Protein AF-A0A4Q2USB3-F1 (afdb_monomer)

Radius of gyration: 21.43 Å; Cα contacts (8 Å, |Δi|>4): 202; chains: 1; bounding box: 45×46×59 Å

Solvent-accessible surface area (backbone atoms only — not comparable to full-atom values): 12288 Å² total; per-residue (Å²): 112,73,67,61,53,50,48,52,38,46,76,72,28,57,73,55,88,46,64,49,63,37,27,33,39,40,32,26,42,85,88,68,50,69,62,34,45,34,44,18,79,41,68,66,59,41,50,54,49,48,56,55,47,52,68,75,40,75,82,41,54,74,47,74,52,71,59,74,90,58,62,23,62,79,40,63,86,69,49,73,66,60,54,51,53,56,42,43,75,74,68,46,89,77,48,71,71,57,54,50,51,52,51,37,49,48,38,62,50,47,39,55,92,72,38,56,67,55,34,76,38,87,75,88,77,57,42,46,45,61,84,54,60,68,58,48,49,48,54,48,53,51,25,45,53,49,51,50,52,49,65,76,40,45,68,58,53,53,47,58,51,64,69,47,58,84,91,42,54,70,61,37,52,50,48,52,51,50,52,48,38,74,73,58,73,60,84,88,45,54,69,58,51,50,49,51,41,42,58,62,52,62,61,29,73,68,38,51,51,50,65,73,68,54,133

InterPro domains:
  IPR061183 PLxRFG domain [NF032893] (12-215)

Nearest PDB structures (foldseek):
  8ub3-assembly1_A  TM=2.745E-01  e=9.875E+00  synthetic construct
  5l75-assembly1_G  TM=1.942E-01  e=6.623E+00  Klebsiella pneumoniae IS22

Sequence (215 aa):
DRAATAKDLQDGGYAPLSRFGRYTLDVVDQEGNRQYFGMYETMKDANLAKIQMSQAFPGAVITQGTMSQQSFKLFAGITPETLEIFKDMVVGKEADAATRKVFDEYLKLTKNNHSALKRLIQRKGIEGYSQDVGRVVANFIYSNARQGAAGLNAGTMDRAINDIPKEQGELKDLAMGLRSYIRDPQEEGQAVRGMLFAQYLGGSLASAAVNMTQP

Organism: NCBI:txid451672

Foldseek 3Di:
DVVVVVVVCLLVLPQPLAADAFKWKWWAAPVRDTQAIAHDNDPVVVVVVQVVVCVVHPRIDIDIDTHDQCQLVVCPPPDLVNQVVVCCVPPNDDDPVSSLVSLLVNCVNNDGSLAPSNSNRDDPPRDHGDPPPVVSVVSVVVNVCLVVVCVVCVVVLVVVLVPPDPVPVVVSVVSVVLNVCSVRPDPVVVVSVVVVCCVPQVPDPVNVVVVVPDD

pLDDT: mean 79.06, std 12.72, range [41.56, 95.56]

Secondary structure (DSSP, 8-state):
-HHHHHHHHHHTTSS-----SSEEEEEE-TTS-EEEEEEESSHHHHHHHHHHHHHHSTT-EEEEEE--SSGGGGGTT--HHHHHHHHHHHH-S--HHHHHHHHHHHHHHHS-TT-GGGGGS-----B-----HHHHHHHHHHHHHHHHHHHHHHHHHHHHHHTS-TT-HHHHHHHHHHHHHHHS--TT-HHHHHHHHIIIIIS-HHHHHHHHH--

Structure (mmCIF, N/CA/C/O backbone):
data_AF-A0A4Q2USB3-F1
#
_entry.id   AF-A0A4Q2USB3-F1
#
loop_
_atom_site.group_PDB
_atom_site.id
_atom_site.type_symbol
_atom_site.label_atom_id
_atom_site.label_alt_id
_atom_site.label_comp_id
_atom_site.label_asym_id
_atom_site.label_entity_id
_atom_site.label_seq_id
_atom_site.pdbx_PDB_ins_code
_atom_site.Cartn_x
_atom_site.Cartn_y
_atom_site.Cartn_z
_atom_site.occupancy
_atom_site.B_iso_or_equiv
_atom_site.auth_seq_id
_atom_site.auth_comp_id
_atom_site.auth_asym_id
_atom_site.auth_atom_id
_atom_site.pdbx_PDB_model_num
ATOM 1 N N . ASP A 1 1 ? 10.948 -25.547 17.023 1.00 80.12 1 ASP A N 1
ATOM 2 C CA . ASP A 1 1 ? 9.658 -25.285 17.685 1.00 80.12 1 ASP A CA 1
ATOM 3 C C . ASP A 1 1 ? 8.769 -24.515 16.712 1.00 80.12 1 ASP A C 1
ATOM 5 O O . ASP A 1 1 ? 9.237 -23.544 16.131 1.00 80.12 1 ASP A O 1
ATOM 9 N N . ARG A 1 2 ? 7.535 -24.973 16.474 1.00 78.62 2 ARG A N 1
ATOM 10 C CA . ARG A 1 2 ? 6.624 -24.354 15.493 1.00 78.62 2 ARG A CA 1
ATOM 11 C C . ARG A 1 2 ? 6.127 -22.979 15.949 1.00 78.62 2 ARG A C 1
ATOM 13 O O . ARG A 1 2 ? 5.846 -22.146 15.094 1.00 78.62 2 ARG A O 1
ATOM 20 N N . ALA A 1 3 ? 6.043 -22.736 17.259 1.00 79.56 3 ALA A N 1
ATOM 21 C CA . ALA A 1 3 ? 5.612 -21.449 17.800 1.00 79.56 3 ALA A CA 1
ATOM 22 C C . ALA A 1 3 ? 6.659 -20.353 17.546 1.00 79.56 3 ALA A C 1
ATOM 24 O O . ALA A 1 3 ? 6.310 -19.276 17.067 1.00 79.56 3 ALA A O 1
ATOM 25 N N . ALA A 1 4 ? 7.941 -20.660 17.769 1.00 81.75 4 ALA A N 1
ATOM 26 C CA . ALA A 1 4 ? 9.047 -19.772 17.412 1.00 81.75 4 ALA A CA 1
ATOM 27 C C . ALA A 1 4 ? 9.063 -19.448 15.907 1.00 81.75 4 ALA A C 1
ATOM 29 O O . ALA A 1 4 ? 9.074 -18.283 15.532 1.00 81.75 4 ALA A O 1
ATOM 30 N N . THR A 1 5 ? 8.938 -20.458 15.037 1.00 79.94 5 THR A N 1
ATOM 31 C CA . THR A 1 5 ? 8.883 -20.236 13.581 1.00 79.94 5 THR A CA 1
ATOM 32 C C . THR A 1 5 ? 7.676 -19.394 13.160 1.00 79.94 5 THR A C 1
ATOM 34 O O . THR A 1 5 ? 7.799 -18.545 12.285 1.00 79.94 5 THR A O 1
ATOM 37 N N . ALA A 1 6 ? 6.505 -19.595 13.772 1.00 74.44 6 ALA A N 1
ATOM 38 C CA . ALA A 1 6 ? 5.331 -18.773 13.489 1.00 74.44 6 ALA A CA 1
ATOM 39 C C . ALA A 1 6 ? 5.552 -17.308 13.892 1.00 74.44 6 ALA A C 1
ATOM 41 O O . ALA A 1 6 ? 5.166 -16.411 13.146 1.00 74.44 6 ALA A O 1
ATOM 42 N N . LYS A 1 7 ? 6.205 -17.072 15.035 1.00 76.12 7 LYS A N 1
ATOM 43 C CA . LYS A 1 7 ? 6.564 -15.731 15.493 1.00 76.12 7 LYS A CA 1
ATOM 44 C C . LYS A 1 7 ? 7.583 -15.066 14.568 1.00 76.12 7 LYS A C 1
ATOM 46 O O . LYS A 1 7 ? 7.333 -13.953 14.127 1.00 76.12 7 LYS A O 1
ATOM 51 N N . ASP A 1 8 ? 8.639 -15.773 14.178 1.00 78.44 8 ASP A N 1
ATOM 52 C CA . ASP A 1 8 ? 9.638 -15.256 13.234 1.00 78.44 8 ASP A CA 1
ATOM 53 C C . ASP A 1 8 ? 9.010 -14.904 11.878 1.00 78.44 8 ASP A C 1
ATOM 55 O O . ASP A 1 8 ? 9.339 -13.888 11.268 1.00 78.44 8 ASP A O 1
ATOM 59 N N . LEU A 1 9 ? 8.058 -15.717 11.405 1.00 72.69 9 LEU A N 1
ATOM 60 C CA . LEU A 1 9 ? 7.300 -15.421 10.190 1.00 72.69 9 LEU A CA 1
ATOM 61 C C . LEU A 1 9 ? 6.423 -14.173 10.366 1.00 72.69 9 LEU A C 1
ATOM 63 O O . LEU A 1 9 ? 6.396 -13.324 9.474 1.00 72.69 9 LEU A O 1
ATOM 67 N N . GLN A 1 10 ? 5.725 -14.032 11.495 1.00 68.75 10 GLN A N 1
ATOM 68 C CA . GLN A 1 10 ? 4.919 -12.843 11.798 1.00 68.75 10 GLN A CA 1
ATOM 69 C C . GLN A 1 10 ? 5.780 -11.577 11.887 1.00 68.75 10 GLN A C 1
ATOM 71 O O . GLN A 1 10 ? 5.434 -10.567 11.270 1.00 68.75 10 GLN A O 1
ATOM 76 N N . ASP A 1 11 ? 6.922 -11.651 12.571 1.00 68.56 11 ASP A N 1
ATOM 77 C CA . ASP A 1 11 ? 7.896 -10.562 12.693 1.00 68.56 11 ASP A CA 1
ATOM 78 C C . ASP A 1 11 ? 8.526 -10.222 11.328 1.00 68.56 11 ASP A C 1
ATOM 80 O O . ASP A 1 11 ? 8.750 -9.053 11.007 1.00 68.56 11 ASP A O 1
ATOM 84 N N . GLY A 1 12 ? 8.702 -11.227 10.463 1.00 68.88 12 GLY A N 1
ATOM 85 C CA . GLY A 1 12 ? 9.083 -11.077 9.056 1.00 68.88 12 GLY A CA 1
ATOM 86 C C . GLY A 1 12 ? 7.975 -10.535 8.137 1.00 68.88 12 GLY A C 1
ATOM 87 O O . GLY A 1 12 ? 8.202 -10.356 6.938 1.00 68.88 12 GLY A O 1
ATOM 88 N N . GLY A 1 13 ? 6.775 -10.260 8.660 1.00 65.12 13 GLY A N 1
ATOM 89 C CA . GLY A 1 13 ? 5.660 -9.686 7.904 1.00 65.12 13 GLY A CA 1
ATOM 90 C C . GLY A 1 13 ? 4.827 -10.705 7.117 1.00 65.12 13 GLY A C 1
ATOM 91 O O . GLY A 1 13 ? 4.220 -10.353 6.098 1.00 65.12 13 GLY A O 1
ATOM 92 N N . TYR A 1 14 ? 4.784 -11.966 7.552 1.00 60.72 14 TYR A N 1
ATOM 93 C CA . TYR A 1 14 ? 3.914 -13.003 6.995 1.00 60.72 14 TYR A CA 1
ATOM 94 C C . TYR A 1 14 ? 2.449 -12.710 7.368 1.00 60.72 14 TYR A C 1
ATOM 96 O O . TYR A 1 14 ? 2.054 -12.816 8.523 1.00 60.72 14 TYR A O 1
ATOM 104 N N . ALA A 1 15 ? 1.650 -12.302 6.374 1.00 64.56 15 ALA A N 1
ATOM 105 C CA . ALA A 1 15 ? 0.219 -11.977 6.484 1.00 64.56 15 ALA A CA 1
ATOM 106 C C . ALA A 1 15 ? -0.140 -10.832 7.468 1.00 64.56 15 ALA A C 1
ATOM 108 O O . ALA A 1 15 ? -0.820 -11.044 8.470 1.00 64.56 15 ALA A O 1
ATOM 109 N N . PRO A 1 16 ? 0.252 -9.579 7.176 1.00 67.19 16 PRO A N 1
ATOM 110 C CA . PRO A 1 16 ? -0.094 -8.450 8.032 1.00 67.19 16 PRO A CA 1
ATOM 111 C C . PRO A 1 16 ? -1.595 -8.160 7.993 1.00 67.19 16 PRO A C 1
ATOM 113 O O . PRO A 1 16 ? -2.255 -8.446 6.990 1.00 67.19 16 PRO A O 1
ATOM 116 N N . LEU A 1 17 ? -2.076 -7.485 9.047 1.00 80.38 17 LEU A N 1
ATOM 117 C CA . LEU A 1 17 ? -3.433 -6.944 9.232 1.00 80.38 17 LEU A CA 1
ATOM 118 C C . LEU A 1 17 ? -3.809 -5.953 8.115 1.00 80.38 17 LEU A C 1
ATOM 120 O O . LEU A 1 17 ? -3.806 -4.724 8.278 1.00 80.38 17 LEU A O 1
ATOM 124 N N . SER A 1 18 ? -4.059 -6.522 6.941 1.00 84.62 18 SER A N 1
ATOM 125 C CA . SER A 1 18 ? -4.218 -5.833 5.671 1.00 84.62 18 SER A CA 1
ATOM 126 C C . SER A 1 18 ? -5.630 -5.302 5.548 1.00 84.62 18 SER A C 1
ATOM 128 O O . SER A 1 18 ? -6.590 -5.893 6.034 1.00 84.62 18 SER A O 1
ATOM 130 N N . ARG A 1 19 ? -5.745 -4.162 4.881 1.00 88.94 19 ARG A N 1
ATOM 131 C CA . ARG A 1 19 ? -7.001 -3.465 4.634 1.00 88.94 19 ARG A CA 1
ATOM 132 C C . ARG A 1 19 ? -7.071 -3.154 3.154 1.00 88.94 19 ARG A C 1
ATOM 134 O O . ARG A 1 19 ? -6.038 -2.870 2.545 1.00 88.94 19 ARG A O 1
ATOM 141 N N . PHE A 1 20 ? -8.263 -3.240 2.585 1.00 88.81 20 PHE A N 1
ATOM 142 C CA . PHE A 1 20 ? -8.453 -3.146 1.145 1.00 88.81 20 PHE A CA 1
ATOM 143 C C . PHE A 1 20 ? -9.508 -2.113 0.789 1.00 88.81 20 PHE A C 1
ATOM 145 O O . PHE A 1 20 ? -10.417 -1.851 1.563 1.00 88.81 20 PHE A O 1
ATOM 152 N N . GLY A 1 21 ? -9.391 -1.547 -0.407 1.00 89.25 21 GLY A N 1
ATOM 153 C CA . GLY A 1 21 ? -10.302 -0.523 -0.894 1.00 89.25 21 GLY A CA 1
ATOM 154 C C . GLY A 1 21 ? -9.774 0.893 -0.693 1.00 89.25 21 GLY A C 1
ATOM 155 O O . GLY A 1 21 ? -8.615 1.105 -0.334 1.00 89.25 21 GLY A O 1
ATOM 156 N N . ARG A 1 22 ? -10.619 1.875 -1.002 1.00 89.88 22 ARG A N 1
ATOM 157 C CA . ARG A 1 22 ? -10.260 3.303 -0.979 1.00 89.88 22 ARG A CA 1
ATOM 158 C C . ARG A 1 22 ? -11.095 4.106 0.004 1.00 89.88 22 ARG A C 1
ATOM 160 O O . ARG A 1 22 ? -10.629 5.142 0.461 1.00 89.88 22 ARG A O 1
ATOM 167 N N . TYR A 1 23 ? -12.302 3.652 0.323 1.00 92.81 23 TYR A N 1
ATOM 168 C CA . TYR A 1 23 ? -13.174 4.328 1.272 1.00 92.81 23 TYR A CA 1
ATOM 169 C C . TYR A 1 23 ? -12.745 3.948 2.680 1.00 92.81 23 TYR A C 1
ATOM 171 O O . TYR A 1 23 ? -12.598 2.768 2.978 1.00 92.81 23 TYR A O 1
ATOM 179 N N . THR A 1 24 ? -12.502 4.932 3.530 1.00 93.56 24 THR A N 1
ATOM 180 C CA . THR A 1 24 ? -11.988 4.723 4.883 1.00 93.56 24 THR A CA 1
ATOM 181 C C . THR A 1 24 ? -13.055 5.044 5.911 1.00 93.56 24 THR A C 1
ATOM 183 O O . THR A 1 24 ? -13.831 5.983 5.728 1.00 93.56 24 THR A O 1
ATOM 186 N N . LEU A 1 25 ? -13.042 4.302 7.012 1.00 94.38 25 LEU A N 1
ATOM 187 C CA . LEU A 1 25 ? -13.803 4.603 8.217 1.00 94.38 25 LEU A CA 1
ATOM 188 C C . LEU A 1 25 ? -12.838 4.592 9.398 1.00 94.38 25 LEU A C 1
ATOM 190 O O . LEU A 1 25 ? -12.157 3.591 9.611 1.00 94.38 25 LEU A O 1
ATOM 194 N N . ASP A 1 26 ? -12.789 5.685 10.144 1.00 94.38 26 ASP A N 1
ATOM 195 C CA . ASP A 1 26 ? -11.976 5.836 11.347 1.00 94.38 26 ASP A CA 1
ATOM 196 C C . ASP A 1 26 ? -12.888 6.100 12.545 1.00 94.38 26 ASP A C 1
ATOM 198 O O . ASP A 1 26 ? -13.781 6.946 12.460 1.00 94.38 26 ASP A O 1
ATOM 202 N N . VAL A 1 27 ? -12.681 5.366 13.636 1.00 93.50 27 VAL A N 1
ATOM 203 C CA . VAL A 1 27 ? -13.432 5.507 14.888 1.00 93.50 27 VAL A CA 1
ATOM 204 C C . VAL A 1 27 ? -12.437 5.776 15.999 1.00 93.50 27 VAL A C 1
ATOM 206 O O . VAL A 1 27 ? -11.589 4.933 16.319 1.00 93.50 27 VAL A O 1
ATOM 209 N N . VAL A 1 28 ? -12.563 6.957 16.586 1.00 92.81 28 VAL A N 1
ATOM 210 C CA . VAL A 1 28 ? -11.723 7.426 17.681 1.00 92.81 28 VAL A CA 1
ATOM 211 C C . VAL A 1 28 ? -12.616 7.652 18.890 1.00 92.81 28 VAL A C 1
ATOM 213 O O . VAL A 1 28 ? -13.649 8.310 18.778 1.00 92.81 28 VAL A O 1
ATOM 216 N N . ASP A 1 29 ? -12.258 7.067 20.027 1.00 89.56 29 ASP A N 1
ATOM 217 C CA . ASP A 1 29 ? -12.997 7.281 21.269 1.00 89.56 29 ASP A CA 1
ATOM 218 C C . ASP A 1 29 ? -12.799 8.705 21.824 1.00 89.56 29 ASP A C 1
ATOM 220 O O . ASP A 1 29 ? -12.092 9.539 21.255 1.00 89.56 29 ASP A O 1
ATOM 224 N N . GLN A 1 30 ? -13.451 9.000 22.947 1.00 86.00 30 GLN A N 1
ATOM 225 C CA . GLN A 1 30 ? -13.369 10.312 23.598 1.00 86.00 30 GLN A CA 1
ATOM 226 C C . GLN A 1 30 ? -11.984 10.604 24.194 1.00 86.00 30 GLN A C 1
ATOM 228 O O . GLN A 1 30 ? -11.649 11.765 24.418 1.00 86.00 30 GLN A O 1
ATOM 233 N N . GLU A 1 31 ? -11.174 9.570 24.422 1.00 84.50 31 GLU A N 1
ATOM 234 C CA . GLU A 1 31 ? -9.802 9.680 24.923 1.00 84.50 31 GLU A CA 1
ATOM 235 C C . GLU A 1 31 ? -8.793 9.934 23.789 1.00 84.50 31 GLU A C 1
ATOM 237 O O . GLU A 1 31 ? -7.613 10.179 24.041 1.00 84.50 31 GLU A O 1
ATOM 242 N N . GLY A 1 32 ? -9.245 9.903 22.530 1.00 84.06 32 GLY A N 1
ATOM 243 C CA . GLY A 1 32 ? -8.394 10.069 21.356 1.00 84.06 32 GLY A CA 1
ATOM 244 C C . GLY A 1 32 ? -7.735 8.771 20.880 1.00 84.06 32 GLY A C 1
ATOM 245 O O . GLY A 1 32 ? -6.903 8.808 19.966 1.00 84.06 32 GLY A O 1
ATOM 246 N N . ASN A 1 33 ? -8.096 7.616 21.447 1.00 87.00 33 ASN A N 1
ATOM 247 C CA . ASN A 1 33 ? -7.586 6.326 21.004 1.00 87.00 33 ASN A CA 1
ATOM 248 C C . ASN A 1 33 ? -8.410 5.801 19.823 1.00 87.00 33 ASN A C 1
ATOM 250 O O . ASN A 1 33 ? -9.641 5.756 19.826 1.00 87.00 33 ASN A O 1
ATOM 254 N N . ARG A 1 34 ? -7.705 5.369 18.776 1.00 90.12 34 ARG A N 1
ATOM 255 C CA . ARG A 1 34 ? -8.319 4.760 17.595 1.00 90.12 34 ARG A CA 1
ATOM 256 C C . ARG A 1 34 ? -8.738 3.326 17.908 1.00 90.12 34 ARG A C 1
ATOM 258 O O . ARG A 1 34 ? -7.882 2.445 17.991 1.00 90.12 34 ARG A O 1
ATOM 265 N N . GLN A 1 35 ? -10.044 3.109 18.007 1.00 90.75 35 GLN A N 1
ATOM 266 C CA . GLN A 1 35 ? -10.646 1.807 18.305 1.00 90.75 35 GLN A CA 1
ATOM 267 C C . GLN A 1 35 ? -10.867 0.974 17.042 1.00 90.75 35 GLN A C 1
ATOM 269 O O . GLN A 1 35 ? -10.693 -0.244 17.046 1.00 90.75 35 GLN A O 1
ATOM 274 N N . TYR A 1 36 ? -11.192 1.629 15.926 1.00 91.44 36 TYR A N 1
ATOM 275 C CA . TYR A 1 36 ? -11.466 0.945 14.671 1.00 91.44 36 TYR A CA 1
ATOM 276 C C . TYR A 1 36 ? -10.947 1.749 13.487 1.00 91.44 36 TYR A C 1
ATOM 278 O O . TYR A 1 36 ? -11.157 2.956 13.398 1.00 91.44 36 TYR A O 1
ATOM 286 N N . PHE A 1 37 ? -10.304 1.067 12.542 1.00 92.69 37 PHE A N 1
ATOM 287 C CA . PHE A 1 37 ? -9.991 1.652 11.246 1.00 92.69 37 PHE A CA 1
ATOM 288 C C . PHE A 1 37 ? -10.249 0.626 10.158 1.00 92.69 37 PHE A C 1
ATOM 290 O O . PHE A 1 37 ? -9.586 -0.407 10.120 1.00 92.69 37 PHE A O 1
ATOM 297 N N . GLY A 1 38 ? -11.193 0.914 9.271 1.00 92.06 38 GLY A N 1
ATOM 298 C CA . GLY A 1 38 ? -11.589 0.036 8.175 1.00 92.06 38 GLY A CA 1
ATOM 299 C C . GLY A 1 38 ? -11.331 0.673 6.818 1.00 92.06 38 GLY A C 1
ATOM 300 O O . GLY A 1 38 ? -11.348 1.898 6.673 1.00 92.06 38 GLY A O 1
ATOM 301 N N . MET A 1 39 ? -11.116 -0.173 5.814 1.00 92.81 39 MET A N 1
ATOM 302 C CA . MET A 1 39 ? -11.116 0.235 4.413 1.00 92.81 39 MET A CA 1
ATOM 303 C C . MET A 1 39 ? -12.112 -0.615 3.628 1.00 92.81 39 MET A C 1
ATOM 305 O O . MET A 1 39 ? -12.256 -1.805 3.905 1.00 92.81 39 MET A O 1
ATOM 309 N N . TYR A 1 40 ? -12.770 0.013 2.656 1.00 92.94 40 TYR A N 1
ATOM 310 C CA . TYR A 1 40 ? -13.855 -0.565 1.875 1.00 92.94 40 TYR A CA 1
ATOM 311 C C . TYR A 1 40 ? -13.694 -0.253 0.390 1.00 92.94 40 TYR A C 1
ATOM 313 O O . TYR A 1 40 ? -13.203 0.814 -0.007 1.00 92.94 40 TYR A O 1
ATOM 321 N N . GLU A 1 41 ? -14.116 -1.196 -0.448 1.00 90.00 41 GLU A N 1
ATOM 322 C CA . GLU A 1 41 ? -14.093 -1.04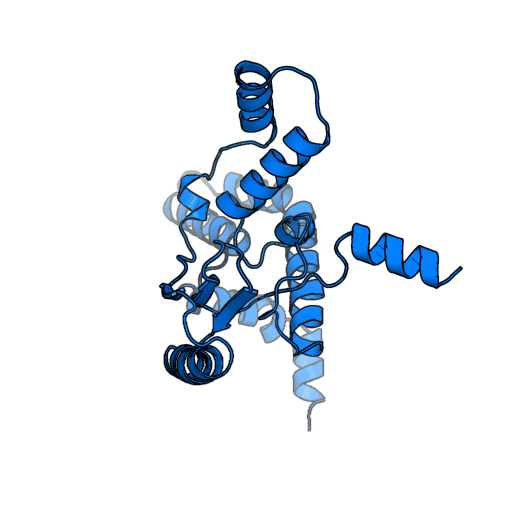8 -1.905 1.00 90.00 41 GLU A CA 1
ATOM 323 C C . GLU A 1 41 ? -15.187 -0.113 -2.398 1.00 90.00 41 GLU A C 1
ATOM 325 O O . GLU A 1 41 ? -14.945 0.678 -3.308 1.00 90.00 41 GLU A O 1
ATOM 330 N N . THR A 1 42 ? -16.358 -0.157 -1.758 1.00 92.69 42 THR A N 1
ATOM 331 C CA . THR A 1 42 ? -17.511 0.659 -2.128 1.00 92.69 42 THR A CA 1
ATOM 332 C C . THR A 1 42 ? -17.897 1.633 -1.019 1.00 92.69 42 THR A C 1
ATOM 334 O O . THR A 1 42 ? -17.720 1.377 0.175 1.00 92.69 42 THR A O 1
ATOM 337 N N . MET A 1 43 ? -18.482 2.763 -1.421 1.00 91.62 43 MET A N 1
ATOM 338 C CA . MET A 1 43 ? -19.052 3.729 -0.480 1.00 91.62 43 MET A CA 1
ATOM 339 C C . MET A 1 43 ? -20.223 3.123 0.311 1.00 91.62 43 MET A C 1
ATOM 341 O O . MET A 1 43 ? -20.429 3.467 1.471 1.00 91.62 43 MET A O 1
ATOM 345 N N . LYS A 1 44 ? -20.969 2.192 -0.298 1.00 93.38 44 LYS A N 1
ATOM 346 C CA . LYS A 1 44 ? -22.083 1.491 0.349 1.00 93.38 44 LYS A CA 1
ATOM 347 C C . LYS A 1 44 ? -21.601 0.686 1.556 1.00 93.38 44 LYS A C 1
ATOM 349 O O . LYS A 1 44 ? -22.177 0.828 2.632 1.00 93.38 44 LYS A O 1
ATOM 354 N N . ASP A 1 45 ? -20.533 -0.091 1.397 1.00 93.00 45 ASP A N 1
ATOM 355 C CA . ASP A 1 45 ? -19.984 -0.906 2.488 1.00 93.00 45 ASP A CA 1
ATOM 356 C C . ASP A 1 45 ? -19.412 -0.022 3.602 1.00 93.00 45 ASP A C 1
ATOM 358 O O . ASP A 1 45 ? -19.660 -0.268 4.782 1.00 93.00 45 ASP A O 1
ATOM 362 N N . ALA A 1 46 ? -18.743 1.079 3.236 1.00 92.88 46 ALA A N 1
ATOM 363 C CA . ALA A 1 46 ? -18.264 2.064 4.205 1.00 92.88 46 ALA A CA 1
ATOM 364 C C . ALA A 1 46 ? -19.406 2.717 5.005 1.00 92.88 46 ALA A C 1
ATOM 366 O O . ALA A 1 46 ? -19.241 3.009 6.192 1.00 92.88 46 ALA A O 1
ATOM 367 N N . ASN A 1 47 ? -20.560 2.956 4.375 1.00 93.44 47 ASN A N 1
ATOM 368 C CA . ASN A 1 47 ? -21.745 3.511 5.034 1.00 93.44 47 ASN A CA 1
ATOM 369 C C . ASN A 1 47 ? -22.416 2.497 5.963 1.00 93.44 47 ASN A C 1
ATOM 371 O O . ASN A 1 47 ? -22.794 2.856 7.077 1.00 93.44 47 ASN A O 1
ATOM 375 N N . LEU A 1 48 ? -22.521 1.235 5.541 1.00 93.56 48 LEU A N 1
ATOM 376 C CA . LEU A 1 48 ? -23.031 0.159 6.391 1.00 93.56 48 LEU A CA 1
ATOM 377 C C . LEU A 1 48 ? -22.175 0.018 7.656 1.00 93.56 48 LEU A C 1
ATOM 379 O O . LEU A 1 48 ? -22.698 0.002 8.770 1.00 93.56 48 LEU A O 1
ATOM 383 N N . ALA A 1 49 ? -20.854 -0.006 7.485 1.00 92.25 49 ALA A N 1
ATOM 384 C CA . ALA A 1 49 ? -19.931 -0.084 8.603 1.00 92.25 49 ALA A CA 1
ATOM 385 C C . ALA A 1 49 ? -20.023 1.131 9.529 1.00 92.25 49 ALA A C 1
ATOM 387 O O . ALA A 1 49 ? -19.977 0.973 10.744 1.00 92.25 49 ALA A O 1
ATOM 388 N N . LYS A 1 50 ? -20.214 2.343 8.991 1.00 92.75 50 LYS A N 1
ATOM 389 C CA . LYS A 1 50 ? -20.446 3.537 9.816 1.00 92.75 50 LYS A CA 1
ATOM 390 C C . LYS A 1 50 ? -21.666 3.374 10.718 1.00 92.75 50 LYS A C 1
ATOM 392 O O . LYS A 1 50 ? -21.583 3.716 11.894 1.00 92.75 50 LYS A O 1
ATOM 397 N N . ILE A 1 51 ? -22.770 2.845 10.189 1.00 92.81 51 ILE A N 1
ATOM 398 C CA . ILE A 1 51 ? -23.984 2.597 10.977 1.00 92.81 51 ILE A CA 1
ATOM 399 C C . ILE A 1 51 ? -23.673 1.606 12.104 1.00 92.81 51 ILE A C 1
ATOM 401 O O . ILE A 1 51 ? -23.940 1.905 13.266 1.00 92.81 51 ILE A O 1
ATOM 405 N N . GLN A 1 52 ? -23.030 0.480 11.787 1.00 92.00 52 GLN A N 1
ATOM 406 C CA . GLN A 1 52 ? -22.649 -0.531 12.781 1.00 92.00 52 GLN A CA 1
ATOM 407 C C . GLN A 1 52 ? -21.718 0.037 13.863 1.00 92.00 52 GLN A C 1
ATOM 409 O O . GLN A 1 52 ? -21.964 -0.146 15.052 1.00 92.00 52 GLN A O 1
ATOM 414 N N . MET A 1 53 ? -20.683 0.782 13.469 1.00 92.00 53 MET A N 1
ATOM 415 C CA . MET A 1 53 ? -19.730 1.376 14.408 1.00 92.00 53 MET A CA 1
ATOM 416 C C . MET A 1 53 ? -20.364 2.476 15.264 1.00 92.00 53 MET A C 1
ATOM 418 O O . MET A 1 53 ? -20.014 2.602 16.431 1.00 92.00 53 MET A O 1
ATOM 422 N N . SER A 1 54 ? -21.329 3.233 14.729 1.00 89.44 54 SER A N 1
ATOM 423 C CA . SER A 1 54 ? -22.060 4.244 15.508 1.00 89.44 54 SER A CA 1
ATOM 424 C C . SER A 1 54 ? -22.926 3.643 16.613 1.00 89.44 54 SER A C 1
ATOM 426 O O . SER A 1 54 ? -23.110 4.271 17.651 1.00 89.44 54 SER A O 1
ATOM 428 N N . GLN A 1 55 ? -23.418 2.418 16.412 1.00 90.75 55 GLN A N 1
ATOM 429 C CA . GLN A 1 55 ? -24.157 1.671 17.430 1.00 90.75 55 GLN A CA 1
ATOM 430 C C . GLN A 1 55 ? -23.210 1.028 18.448 1.00 90.75 55 GLN A C 1
ATOM 432 O O . GLN A 1 55 ? -23.508 1.018 19.638 1.00 90.75 55 GLN A O 1
ATOM 437 N N . ALA A 1 56 ? -22.071 0.506 17.985 1.00 88.88 56 ALA A N 1
ATOM 438 C CA . ALA A 1 56 ? -21.095 -0.169 18.837 1.00 88.88 56 ALA A CA 1
ATOM 439 C C . ALA A 1 56 ? -20.284 0.795 19.723 1.00 88.88 56 ALA A C 1
ATOM 441 O O . ALA A 1 56 ? -19.897 0.422 20.828 1.00 88.88 56 ALA A O 1
ATOM 442 N N . PHE A 1 57 ? -20.040 2.02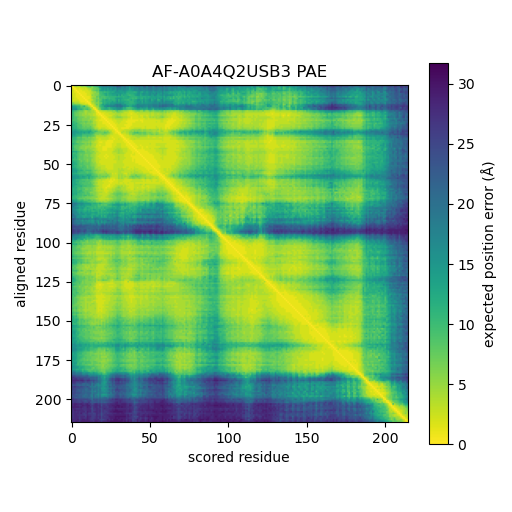5 19.260 1.00 88.12 57 PHE A N 1
ATOM 443 C CA . PHE A 1 57 ? -19.235 3.033 19.957 1.00 88.12 57 PHE A CA 1
ATOM 444 C C . PHE A 1 57 ? -20.025 4.337 20.156 1.00 88.12 57 PHE A C 1
ATOM 446 O O . PHE A 1 57 ? -19.745 5.346 19.494 1.00 88.12 57 PHE A O 1
ATOM 453 N N . PRO A 1 58 ? -21.031 4.348 21.052 1.00 85.81 58 PRO A N 1
ATOM 454 C CA . PRO A 1 58 ? -21.796 5.556 21.333 1.00 85.81 58 PRO A CA 1
ATOM 455 C C . PRO A 1 58 ? -20.872 6.645 21.897 1.00 85.81 58 PRO A C 1
ATOM 457 O O . PRO A 1 58 ? -20.169 6.438 22.881 1.00 85.81 58 PRO A O 1
ATOM 460 N N . GLY A 1 59 ? -20.867 7.818 21.259 1.00 84.00 59 GLY A N 1
ATOM 461 C CA . GLY A 1 59 ? -20.051 8.963 21.680 1.00 84.00 59 GLY A CA 1
ATOM 462 C C . GLY A 1 59 ? -18.621 8.997 21.130 1.00 84.00 59 GLY A C 1
ATOM 463 O O . GLY A 1 59 ? -17.885 9.917 21.483 1.00 84.00 59 GLY A O 1
ATOM 464 N N . ALA A 1 60 ? -18.230 8.051 20.270 1.00 90.44 60 ALA A N 1
ATOM 465 C CA . ALA A 1 60 ? -16.974 8.117 19.524 1.00 90.44 60 ALA A CA 1
ATOM 466 C C . ALA A 1 60 ? -17.067 9.069 18.318 1.00 90.44 60 ALA A C 1
ATOM 468 O O . ALA A 1 60 ? -18.127 9.247 17.708 1.00 90.44 60 ALA A O 1
ATOM 469 N N . VAL A 1 61 ? -15.932 9.651 17.931 1.00 92.12 61 VAL A N 1
ATOM 470 C CA . VAL A 1 61 ? -15.798 10.446 16.709 1.00 92.12 61 VAL A CA 1
ATOM 471 C C . VAL A 1 61 ? -15.599 9.497 15.532 1.00 92.12 61 VAL A C 1
ATOM 473 O O . VAL A 1 61 ? -14.570 8.830 15.415 1.00 92.12 61 VAL A O 1
ATOM 476 N N . ILE A 1 62 ? -16.590 9.447 14.641 1.00 92.88 62 ILE A N 1
ATOM 477 C CA . ILE A 1 62 ? -16.574 8.581 13.459 1.00 92.88 62 ILE A CA 1
ATOM 478 C C . ILE A 1 62 ? -16.352 9.420 12.204 1.00 92.88 62 ILE A C 1
ATOM 480 O O . ILE A 1 62 ? -17.214 10.206 11.807 1.00 92.88 62 ILE A O 1
ATOM 484 N N . THR A 1 63 ? -15.217 9.206 11.544 1.00 93.56 63 THR A N 1
ATOM 485 C CA . THR A 1 63 ? -14.825 9.927 10.328 1.00 93.56 63 THR A CA 1
ATOM 486 C C . THR A 1 63 ? -14.819 8.993 9.126 1.00 93.56 63 THR A C 1
ATOM 488 O O . THR A 1 63 ? -14.212 7.925 9.153 1.00 93.56 63 THR A O 1
ATOM 491 N N . GLN A 1 64 ? -15.476 9.405 8.043 1.00 93.19 64 GLN A N 1
ATOM 492 C CA . GLN A 1 64 ? -15.383 8.739 6.744 1.00 93.19 64 GLN A CA 1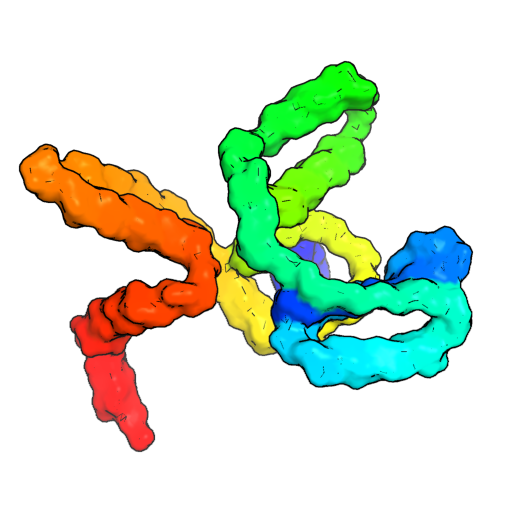
ATOM 493 C C . GLN A 1 64 ? -14.522 9.555 5.788 1.00 93.19 64 GLN A C 1
ATOM 495 O O . GLN A 1 64 ? -14.499 10.782 5.854 1.00 93.19 64 GLN A O 1
ATOM 500 N N . GLY A 1 65 ? -13.849 8.874 4.867 1.00 92.06 65 GLY A N 1
ATOM 501 C CA . GLY A 1 65 ? -13.033 9.541 3.863 1.00 92.06 65 GLY A CA 1
ATOM 502 C C . GLY A 1 65 ? -12.669 8.643 2.694 1.00 92.06 65 GLY A C 1
ATOM 503 O O . GLY A 1 65 ? -13.158 7.520 2.556 1.00 92.06 65 GLY A O 1
ATOM 504 N N . THR A 1 66 ? -11.787 9.156 1.845 1.00 90.50 66 THR A N 1
ATOM 505 C CA . THR A 1 66 ? -11.195 8.408 0.737 1.00 90.50 66 THR A CA 1
ATOM 506 C C . THR A 1 66 ? -9.687 8.528 0.785 1.00 90.50 66 THR A C 1
ATOM 508 O O . THR A 1 66 ? -9.145 9.633 0.810 1.00 90.50 66 THR A O 1
ATOM 511 N N . MET A 1 67 ? -9.001 7.393 0.746 1.00 85.25 67 MET A N 1
ATOM 512 C CA . MET A 1 67 ? -7.552 7.354 0.684 1.00 85.25 67 MET A CA 1
ATOM 513 C C . MET A 1 67 ? -7.084 7.449 -0.766 1.00 85.25 67 MET A C 1
ATOM 515 O O . MET A 1 67 ? -7.447 6.628 -1.616 1.00 85.25 67 MET A O 1
ATOM 519 N N . SER A 1 68 ? -6.244 8.444 -1.034 1.00 84.38 68 SER A N 1
ATOM 520 C CA . SER A 1 68 ? -5.603 8.606 -2.334 1.00 84.38 68 SER A CA 1
ATOM 521 C C . SER A 1 68 ? -4.689 7.421 -2.644 1.00 84.38 68 SER A C 1
ATOM 523 O O . SER A 1 68 ? -3.873 7.001 -1.822 1.00 84.38 68 SER A O 1
ATOM 525 N N . GLN A 1 69 ? -4.802 6.908 -3.868 1.00 81.44 69 GLN A N 1
ATOM 526 C CA . GLN A 1 69 ? -3.955 5.826 -4.377 1.00 81.44 69 GLN A CA 1
ATOM 527 C C . GLN A 1 69 ? -2.643 6.342 -4.986 1.00 81.44 69 GLN A C 1
ATOM 529 O O . GLN A 1 69 ? -1.803 5.544 -5.395 1.00 81.44 69 GLN A O 1
ATOM 534 N N . GLN A 1 70 ? -2.457 7.666 -5.053 1.00 82.12 70 GLN A N 1
ATOM 535 C CA . GLN A 1 70 ? -1.314 8.299 -5.716 1.00 82.12 70 GLN A CA 1
ATOM 536 C C . GLN A 1 70 ? -0.499 9.221 -4.811 1.00 82.12 70 GLN A C 1
ATOM 538 O O . GLN A 1 70 ? 0.595 9.608 -5.204 1.00 82.12 70 GLN A O 1
ATOM 543 N N . SER A 1 71 ? -0.961 9.527 -3.593 1.00 81.25 71 SER A N 1
ATOM 544 C CA . SER A 1 71 ? -0.246 10.434 -2.678 1.00 81.25 71 SER A CA 1
ATOM 545 C C . SER A 1 71 ? 1.189 10.005 -2.393 1.00 81.25 71 SER A C 1
ATOM 547 O O . SER A 1 71 ? 2.041 10.856 -2.176 1.00 81.25 71 SER A O 1
ATOM 549 N N . PHE A 1 72 ? 1.490 8.706 -2.469 1.00 79.44 72 PHE A N 1
ATOM 550 C CA . PHE A 1 72 ? 2.852 8.212 -2.289 1.00 79.44 72 PHE A CA 1
ATOM 551 C C . PHE A 1 72 ? 3.847 8.743 -3.328 1.00 79.44 72 PHE A C 1
ATOM 553 O O . PHE A 1 72 ? 5.038 8.848 -3.041 1.00 79.44 72 PHE A O 1
ATOM 560 N N . LYS A 1 73 ? 3.363 9.125 -4.518 1.00 82.12 73 LYS A N 1
ATOM 561 C CA . LYS A 1 73 ? 4.181 9.723 -5.577 1.00 82.12 73 LYS A CA 1
ATOM 562 C C . LYS A 1 73 ? 4.719 11.100 -5.188 1.00 82.12 73 LYS A C 1
ATOM 564 O O . LY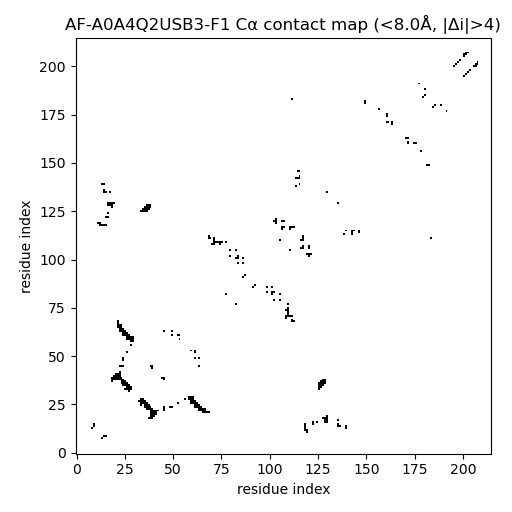S A 1 73 ? 5.777 11.470 -5.676 1.00 82.12 73 LYS A O 1
ATOM 569 N N . LEU A 1 74 ? 4.046 11.823 -4.285 1.00 82.12 74 LEU A N 1
ATOM 570 C CA . LEU A 1 74 ? 4.544 13.104 -3.757 1.00 82.12 74 LEU A CA 1
ATOM 571 C C . LEU A 1 74 ? 5.859 12.937 -2.992 1.00 82.12 74 LEU A C 1
ATOM 573 O O . LEU A 1 74 ? 6.641 13.873 -2.887 1.00 82.12 74 LEU A O 1
ATOM 577 N N . PHE A 1 75 ? 6.104 11.733 -2.481 1.00 77.94 75 PHE A N 1
ATOM 578 C CA . PHE A 1 75 ? 7.308 11.377 -1.745 1.00 77.94 75 PHE A CA 1
ATOM 579 C C . PHE A 1 75 ? 8.237 10.472 -2.573 1.00 77.94 75 PHE A C 1
ATOM 581 O O . PHE A 1 75 ? 9.165 9.863 -2.033 1.00 77.94 75 PHE A O 1
ATOM 588 N N . ALA A 1 76 ? 7.994 10.352 -3.886 1.00 71.19 76 ALA A N 1
ATOM 589 C CA . ALA A 1 76 ? 8.885 9.634 -4.783 1.00 71.19 76 ALA A CA 1
ATOM 590 C C . ALA A 1 76 ? 10.243 10.350 -4.825 1.00 71.19 76 ALA A C 1
ATOM 592 O O . ALA A 1 76 ? 10.319 11.536 -5.120 1.00 71.19 76 ALA A O 1
ATOM 593 N N . GLY A 1 77 ? 11.314 9.620 -4.512 1.00 71.56 77 GLY A N 1
ATOM 594 C CA . GLY A 1 77 ? 12.672 10.168 -4.432 1.00 71.56 77 GLY A CA 1
ATOM 595 C C . GLY A 1 77 ? 13.164 10.433 -3.009 1.00 71.56 77 GLY A C 1
ATOM 596 O O . GLY A 1 77 ? 14.365 10.582 -2.820 1.00 71.56 77 GLY A O 1
ATOM 597 N N . ILE A 1 78 ? 12.289 10.396 -1.998 1.00 76.56 78 ILE A N 1
ATOM 598 C CA . ILE A 1 78 ? 12.739 10.394 -0.602 1.00 76.56 78 ILE A CA 1
ATOM 599 C C . ILE A 1 78 ? 13.324 9.016 -0.285 1.00 76.56 78 ILE A C 1
ATOM 601 O O . ILE A 1 78 ? 12.659 7.983 -0.457 1.00 76.56 78 ILE A O 1
ATOM 605 N N . THR A 1 79 ? 14.572 8.995 0.175 1.00 75.81 79 THR A N 1
ATOM 606 C CA . THR A 1 79 ? 15.232 7.768 0.626 1.00 75.81 79 THR A CA 1
ATOM 607 C C . THR A 1 79 ? 15.078 7.601 2.142 1.00 75.81 79 THR A C 1
ATOM 609 O O . THR A 1 79 ? 14.932 8.606 2.848 1.00 75.81 79 THR A O 1
ATOM 612 N N . PRO A 1 80 ? 15.084 6.361 2.666 1.00 68.94 80 PRO A N 1
ATOM 613 C CA . PRO A 1 80 ? 15.056 6.123 4.110 1.00 68.94 80 PRO A CA 1
ATOM 614 C C . PRO A 1 80 ? 16.177 6.866 4.846 1.00 68.94 80 PRO A C 1
ATOM 616 O O . PRO A 1 80 ? 15.922 7.489 5.872 1.00 68.94 80 PRO A O 1
ATOM 619 N N . GLU A 1 81 ? 17.381 6.878 4.268 1.00 72.25 81 GLU A N 1
ATOM 620 C CA . GLU A 1 81 ? 18.574 7.509 4.843 1.00 72.25 81 GLU A CA 1
ATOM 621 C C . GLU A 1 81 ? 18.377 9.020 4.980 1.00 72.25 81 GLU A C 1
ATOM 623 O O . GLU A 1 81 ? 18.787 9.616 5.969 1.00 72.25 81 GLU A O 1
ATOM 628 N N . THR A 1 82 ? 17.682 9.646 4.023 1.00 74.00 82 THR A N 1
ATOM 629 C CA . THR A 1 82 ? 17.371 11.079 4.084 1.00 74.00 82 THR A CA 1
ATOM 630 C C . THR A 1 82 ? 16.529 11.395 5.324 1.00 74.00 82 THR A C 1
ATOM 632 O O . THR A 1 82 ? 16.834 12.334 6.055 1.00 74.00 82 THR A O 1
ATOM 635 N N . LEU A 1 83 ? 15.491 10.599 5.604 1.00 71.00 83 LEU A N 1
ATOM 636 C CA . LEU A 1 83 ? 14.635 10.800 6.780 1.00 71.00 83 LEU A CA 1
ATOM 637 C C . LEU A 1 83 ? 15.332 10.460 8.095 1.00 71.00 83 LEU A C 1
ATOM 639 O O . LEU A 1 83 ? 15.081 11.122 9.100 1.00 71.00 83 LEU A O 1
ATOM 643 N N . GLU A 1 84 ? 16.190 9.444 8.091 1.00 68.00 84 GLU A N 1
ATOM 644 C CA . GLU A 1 84 ? 16.984 9.067 9.256 1.00 68.00 84 GLU A CA 1
ATOM 645 C C . GLU A 1 84 ? 17.978 10.172 9.623 1.00 68.00 84 GLU A C 1
ATOM 647 O O . GLU A 1 84 ? 18.021 10.585 10.777 1.00 68.00 84 GLU A O 1
ATOM 652 N N . ILE A 1 85 ? 18.653 10.767 8.634 1.00 69.94 85 ILE A N 1
ATOM 653 C CA . ILE A 1 85 ? 19.524 11.931 8.840 1.00 69.94 85 ILE A CA 1
ATOM 654 C C . ILE A 1 85 ? 18.724 13.123 9.390 1.00 69.94 85 ILE A C 1
ATOM 656 O O . ILE A 1 85 ? 19.159 13.760 10.348 1.00 69.94 85 ILE A O 1
ATOM 660 N N . PHE A 1 86 ? 17.533 13.417 8.848 1.00 64.69 86 PHE A N 1
ATOM 661 C CA . PHE A 1 86 ? 16.666 14.474 9.397 1.00 64.69 86 PHE A CA 1
ATOM 662 C C . PHE A 1 86 ? 16.253 14.203 10.844 1.00 64.69 86 PHE A C 1
ATOM 664 O O . PHE A 1 86 ? 16.244 15.122 11.662 1.00 64.69 86 PHE A O 1
ATOM 671 N N . LYS A 1 87 ? 15.937 12.952 11.181 1.00 64.75 87 LYS A N 1
ATOM 672 C CA . LYS A 1 87 ? 15.622 12.552 12.552 1.00 64.75 87 LYS A CA 1
ATOM 673 C C . LYS A 1 87 ? 16.843 12.705 13.460 1.00 64.75 87 LYS A C 1
ATOM 675 O O . LYS A 1 87 ? 16.706 13.303 14.520 1.00 64.75 87 LYS A O 1
ATOM 680 N N . ASP A 1 88 ? 18.014 12.229 13.058 1.00 66.38 88 ASP A N 1
ATOM 681 C CA . ASP A 1 88 ? 19.238 12.316 13.861 1.00 66.38 88 ASP A CA 1
ATOM 682 C C . ASP A 1 88 ? 19.650 13.770 14.124 1.00 66.38 88 ASP A C 1
ATOM 684 O O . ASP A 1 88 ? 20.116 14.089 15.220 1.00 66.38 88 ASP A O 1
ATOM 688 N N . MET A 1 89 ? 19.409 14.669 13.162 1.00 60.88 89 MET A N 1
ATOM 689 C CA . MET A 1 89 ? 19.632 16.111 13.323 1.00 60.88 89 MET A CA 1
ATOM 690 C C . MET A 1 89 ? 18.633 16.786 14.279 1.00 60.88 89 MET A C 1
ATOM 692 O O . MET A 1 89 ? 18.981 17.794 14.888 1.00 60.88 89 MET A O 1
ATOM 696 N N . VAL A 1 90 ? 17.407 16.265 14.413 1.00 58.31 90 VAL A N 1
ATOM 697 C CA . VAL A 1 90 ? 16.318 16.898 15.190 1.00 58.31 90 VAL A CA 1
ATOM 698 C C . VAL A 1 90 ? 16.101 16.250 16.565 1.00 58.31 90 VAL A C 1
ATOM 700 O O . VAL A 1 90 ? 15.715 16.931 17.510 1.00 58.31 90 VAL A O 1
ATOM 703 N N . VAL A 1 91 ? 16.333 14.943 16.691 1.00 60.22 91 VAL A N 1
ATOM 704 C CA . VAL A 1 91 ? 15.976 14.116 17.862 1.00 60.22 91 VAL A CA 1
ATOM 705 C C . VAL A 1 91 ? 17.218 13.566 18.580 1.00 60.22 91 VAL A C 1
ATOM 707 O O . VAL A 1 91 ? 17.121 13.134 19.726 1.00 60.22 91 VAL A O 1
ATOM 710 N N . GLY A 1 92 ? 18.399 13.628 17.956 1.00 56.97 92 GLY A N 1
ATOM 711 C CA . GLY A 1 92 ? 19.629 13.034 18.483 1.00 56.97 92 GLY A CA 1
ATOM 712 C C . GLY A 1 92 ? 19.730 11.522 18.233 1.00 56.97 92 GLY A C 1
ATOM 713 O O . GLY A 1 92 ? 18.791 10.878 17.765 1.00 56.97 92 GLY A O 1
ATOM 714 N N . LYS A 1 93 ? 20.905 10.950 18.536 1.00 55.88 93 LYS A N 1
ATOM 715 C CA . LYS A 1 93 ? 21.288 9.562 18.196 1.00 55.88 93 LYS A CA 1
ATOM 716 C C . LYS A 1 93 ? 20.669 8.468 19.076 1.00 55.88 93 LYS A C 1
ATOM 718 O O . LYS A 1 93 ? 20.919 7.292 18.835 1.00 55.88 93 LYS A O 1
ATOM 723 N N . GLU A 1 94 ? 19.877 8.812 20.086 1.00 54.44 94 GLU A N 1
ATOM 724 C CA . GLU A 1 94 ? 19.305 7.817 20.995 1.00 54.44 94 GLU A CA 1
ATOM 725 C C . GLU A 1 94 ? 17.836 7.532 20.670 1.00 54.44 94 GLU A C 1
ATOM 727 O O . GLU A 1 94 ? 16.967 8.383 20.843 1.00 54.44 94 GLU A O 1
ATOM 732 N N . ALA A 1 95 ? 17.593 6.313 20.172 1.00 55.09 95 ALA A N 1
ATOM 733 C CA . ALA A 1 95 ? 16.419 5.454 20.381 1.00 55.09 95 ALA A CA 1
ATOM 734 C C . ALA A 1 95 ? 16.078 4.677 19.099 1.00 55.09 95 ALA A C 1
ATOM 736 O O . ALA A 1 95 ? 15.463 5.220 18.172 1.00 55.09 95 ALA A O 1
ATOM 737 N N . ASP A 1 96 ? 16.362 3.372 19.101 1.00 64.62 96 ASP A N 1
ATOM 738 C CA . ASP A 1 96 ? 15.926 2.414 18.072 1.00 64.62 96 ASP A CA 1
ATOM 739 C C . ASP A 1 96 ? 14.412 2.483 17.830 1.00 64.62 96 ASP A C 1
ATOM 741 O O . ASP A 1 96 ? 13.936 2.418 16.697 1.00 64.62 96 ASP A O 1
ATOM 745 N N . ALA A 1 97 ? 13.632 2.712 18.892 1.00 65.88 97 ALA A N 1
ATOM 746 C CA . ALA A 1 97 ? 12.184 2.880 18.805 1.00 65.88 97 ALA A CA 1
ATOM 747 C C . ALA A 1 97 ? 11.773 4.134 18.011 1.00 65.88 97 ALA A C 1
ATOM 749 O O . ALA A 1 97 ? 10.752 4.124 17.319 1.00 65.88 97 ALA A O 1
ATOM 750 N N . ALA A 1 98 ? 12.552 5.218 18.089 1.00 68.94 98 ALA A N 1
ATOM 751 C CA . ALA A 1 98 ? 12.304 6.420 17.302 1.00 68.94 98 ALA A CA 1
ATOM 752 C C . ALA A 1 98 ? 12.707 6.205 15.835 1.00 68.94 98 ALA A C 1
ATOM 754 O O . ALA A 1 98 ? 11.955 6.596 14.944 1.00 68.94 98 ALA A O 1
ATOM 755 N N . THR A 1 99 ? 13.829 5.520 15.574 1.00 70.62 99 THR A N 1
ATOM 756 C CA . THR A 1 99 ? 14.240 5.134 14.208 1.00 70.62 99 THR A CA 1
ATOM 757 C C . THR A 1 99 ? 13.178 4.257 13.552 1.00 70.62 99 THR A C 1
ATOM 759 O O . THR A 1 99 ? 12.744 4.520 12.431 1.00 70.62 99 THR A O 1
ATOM 762 N N . ARG A 1 100 ? 12.658 3.273 14.293 1.00 76.81 100 ARG A N 1
ATOM 763 C CA . ARG A 1 100 ? 11.599 2.384 13.815 1.00 76.81 100 ARG A CA 1
ATOM 764 C C . ARG A 1 100 ? 10.316 3.132 13.455 1.00 76.81 100 ARG A C 1
ATOM 766 O O . ARG A 1 100 ? 9.743 2.871 12.402 1.00 76.81 100 ARG A O 1
ATOM 773 N N . LYS A 1 101 ? 9.876 4.081 14.288 1.00 79.12 101 LYS A N 1
ATOM 774 C CA . LYS A 1 101 ? 8.690 4.907 13.994 1.00 79.12 101 LYS A CA 1
ATOM 775 C C . LYS A 1 101 ? 8.866 5.737 12.722 1.00 79.12 101 LYS A C 1
ATOM 777 O O . LYS A 1 101 ? 7.928 5.821 11.933 1.00 79.12 101 LYS A O 1
ATOM 782 N N . VAL A 1 102 ? 10.049 6.317 12.514 1.00 80.69 102 VAL A N 1
ATOM 783 C CA . VAL A 1 102 ? 10.365 7.076 11.292 1.00 80.69 102 VAL A CA 1
ATOM 784 C C . VAL A 1 102 ? 10.347 6.165 10.070 1.00 80.69 102 VAL A C 1
ATOM 786 O O . VAL A 1 102 ? 9.750 6.519 9.057 1.00 80.69 102 VAL A O 1
ATOM 789 N N . PHE A 1 103 ? 10.918 4.966 10.175 1.00 80.31 103 PHE A N 1
ATOM 790 C CA . PHE A 1 103 ? 10.888 3.978 9.100 1.00 80.31 103 PHE A CA 1
ATOM 791 C C . PHE A 1 103 ? 9.461 3.516 8.758 1.00 80.31 103 PHE A C 1
ATOM 793 O O . PHE A 1 103 ? 9.083 3.442 7.587 1.00 80.31 103 PHE A O 1
ATOM 800 N N . ASP A 1 104 ? 8.629 3.263 9.767 1.00 83.12 104 ASP A N 1
ATOM 801 C CA . ASP A 1 104 ? 7.224 2.910 9.563 1.00 83.12 104 ASP A CA 1
ATOM 802 C C . ASP A 1 104 ? 6.454 4.044 8.872 1.00 83.12 104 ASP A C 1
ATOM 804 O O . ASP A 1 104 ? 5.644 3.789 7.976 1.00 83.12 104 ASP A O 1
ATOM 808 N N . GLU A 1 105 ? 6.709 5.296 9.255 1.00 82.50 105 GLU A N 1
ATOM 809 C CA . GLU A 1 105 ? 6.080 6.463 8.636 1.00 82.50 105 GLU A CA 1
ATOM 810 C C . GLU A 1 105 ? 6.564 6.681 7.201 1.00 82.50 105 GLU A C 1
ATOM 812 O O . GLU A 1 105 ? 5.750 6.885 6.297 1.00 82.50 105 GLU A O 1
ATOM 817 N N . TYR A 1 106 ? 7.863 6.501 6.953 1.00 83.81 106 TYR A N 1
ATOM 818 C CA . TYR A 1 106 ? 8.427 6.469 5.608 1.00 83.81 106 TYR A CA 1
ATOM 819 C C . TYR A 1 106 ? 7.690 5.463 4.723 1.00 83.81 106 TYR A C 1
ATOM 821 O O . TYR A 1 106 ? 7.263 5.794 3.616 1.00 83.81 106 TYR A O 1
ATOM 829 N N . LEU A 1 107 ? 7.494 4.232 5.196 1.00 85.12 107 LEU A N 1
ATOM 830 C CA . LEU A 1 107 ? 6.804 3.203 4.420 1.00 85.12 107 LEU A CA 1
ATOM 831 C C . LEU A 1 107 ? 5.324 3.531 4.182 1.00 85.12 107 LEU A C 1
ATOM 833 O O . LEU A 1 107 ? 4.795 3.213 3.111 1.00 85.12 107 LEU A O 1
ATOM 837 N N . LYS A 1 108 ? 4.641 4.169 5.140 1.00 84.19 108 LYS A N 1
ATOM 838 C CA . LYS A 1 108 ? 3.249 4.616 4.958 1.00 84.19 108 LYS A CA 1
ATOM 839 C C . LYS A 1 108 ? 3.136 5.686 3.881 1.00 84.19 108 LYS A C 1
ATOM 841 O O . LYS A 1 108 ? 2.249 5.567 3.033 1.00 84.19 108 LYS A O 1
ATOM 846 N N . LEU A 1 109 ? 4.025 6.679 3.923 1.00 83.69 109 LEU A N 1
ATOM 847 C CA . LEU A 1 109 ? 4.006 7.834 3.031 1.00 83.69 109 LEU A CA 1
ATOM 848 C C . LEU A 1 109 ? 4.513 7.493 1.634 1.00 83.69 109 LEU A C 1
ATOM 850 O O . LEU A 1 109 ? 3.924 7.935 0.660 1.00 83.69 109 LEU A O 1
ATOM 854 N N . THR A 1 110 ? 5.572 6.693 1.510 1.00 81.94 110 THR A N 1
ATOM 855 C CA . THR A 1 110 ? 6.288 6.529 0.230 1.00 81.94 110 THR A CA 1
ATOM 856 C C . THR A 1 110 ? 5.889 5.302 -0.573 1.00 81.94 110 THR A C 1
ATOM 858 O O . THR A 1 110 ? 6.261 5.189 -1.742 1.00 81.94 110 THR A O 1
ATOM 861 N N . LYS A 1 111 ? 5.158 4.352 0.018 1.00 84.50 111 LYS A N 1
ATOM 862 C CA . LYS A 1 111 ? 4.783 3.111 -0.669 1.00 84.50 111 LYS A CA 1
ATOM 863 C C . LYS A 1 111 ? 3.296 3.078 -0.995 1.00 84.50 111 LYS A C 1
ATOM 865 O O . LYS A 1 111 ? 2.448 3.548 -0.238 1.00 84.50 111 LYS A O 1
ATOM 870 N N . ASN A 1 112 ? 2.968 2.431 -2.109 1.00 82.88 112 ASN A N 1
ATOM 871 C CA . ASN A 1 112 ? 1.597 2.049 -2.438 1.00 82.88 112 ASN A CA 1
ATOM 872 C C . ASN A 1 112 ? 1.063 1.022 -1.411 1.00 82.88 112 ASN A C 1
ATOM 874 O O . ASN A 1 112 ? 1.827 0.248 -0.832 1.00 82.88 112 ASN A O 1
ATOM 878 N N . ASN A 1 113 ? -0.252 0.994 -1.186 1.00 78.88 113 ASN A N 1
ATOM 879 C CA . ASN A 1 113 ? -0.960 0.044 -0.315 1.00 78.88 113 ASN A CA 1
ATOM 880 C C . ASN A 1 113 ? -0.674 -1.421 -0.638 1.00 78.88 113 ASN A C 1
ATOM 882 O O . ASN A 1 113 ? -0.588 -2.239 0.272 1.00 78.88 113 ASN A O 1
ATOM 886 N N . HIS A 1 114 ? -0.474 -1.731 -1.916 1.00 77.88 114 HIS A N 1
ATOM 887 C CA . HIS A 1 114 ? -0.171 -3.084 -2.384 1.00 77.88 114 HIS A CA 1
ATOM 888 C C . HIS A 1 114 ? 1.321 -3.441 -2.322 1.00 77.88 114 HIS A C 1
ATOM 890 O O . HIS A 1 114 ? 1.711 -4.525 -2.749 1.00 77.88 114 HIS A O 1
ATOM 896 N N . SER A 1 115 ? 2.182 -2.548 -1.826 1.00 83.25 115 SER A N 1
ATOM 897 C CA . SER A 1 115 ? 3.612 -2.830 -1.717 1.00 83.25 115 SER A CA 1
ATOM 898 C C . SER A 1 115 ? 3.882 -3.887 -0.646 1.00 83.25 115 SER A C 1
ATOM 900 O O . SER A 1 115 ? 3.430 -3.755 0.493 1.00 83.25 115 SER A O 1
ATOM 902 N N . ALA A 1 116 ? 4.705 -4.885 -0.976 1.00 83.88 116 ALA A N 1
ATOM 903 C CA . ALA A 1 116 ? 5.221 -5.838 0.006 1.00 83.88 116 ALA A CA 1
ATOM 904 C C . ALA A 1 116 ? 6.090 -5.159 1.088 1.00 83.88 116 ALA A C 1
ATOM 906 O O . ALA A 1 116 ? 6.183 -5.664 2.202 1.00 83.88 116 ALA A O 1
ATOM 907 N N . LEU A 1 117 ? 6.624 -3.956 0.841 1.00 83.50 117 LEU A N 1
ATOM 908 C CA . LEU A 1 117 ? 7.364 -3.209 1.862 1.00 83.50 117 LEU A CA 1
ATOM 909 C C . LEU A 1 117 ? 6.467 -2.696 2.998 1.00 83.50 117 LEU A C 1
ATOM 911 O O . LEU A 1 117 ? 6.931 -2.589 4.128 1.00 83.50 117 LEU A O 1
ATOM 915 N N . LYS A 1 118 ? 5.165 -2.456 2.765 1.00 84.88 118 LYS A N 1
ATOM 916 C CA . LYS A 1 118 ? 4.230 -2.037 3.835 1.00 84.88 118 LYS A CA 1
ATOM 917 C C . LYS A 1 118 ? 3.984 -3.110 4.901 1.00 84.88 118 LYS A C 1
ATOM 919 O O . LYS A 1 118 ? 3.312 -2.832 5.896 1.00 84.88 118 LYS A O 1
ATOM 924 N N . ARG A 1 119 ? 4.497 -4.326 4.698 1.00 82.12 119 ARG A N 1
ATOM 925 C CA . ARG A 1 119 ? 4.449 -5.416 5.681 1.00 82.12 119 ARG A CA 1
ATOM 926 C C . ARG A 1 119 ? 5.474 -5.256 6.787 1.00 82.12 119 ARG A C 1
ATOM 928 O O . ARG A 1 119 ? 5.243 -5.742 7.881 1.00 82.12 119 ARG A O 1
ATOM 935 N N . LEU A 1 120 ? 6.547 -4.518 6.512 1.00 80.12 120 LEU A N 1
ATOM 936 C CA . LEU A 1 120 ? 7.557 -4.191 7.507 1.00 80.12 120 LEU A CA 1
ATOM 937 C C . LEU A 1 120 ? 7.042 -3.185 8.541 1.00 80.12 120 LEU A C 1
ATOM 939 O O . LEU A 1 120 ? 7.720 -2.985 9.534 1.00 80.12 120 LEU A O 1
ATOM 943 N N . ILE A 1 121 ? 5.872 -2.564 8.332 1.00 82.62 121 ILE A N 1
ATOM 944 C CA . ILE A 1 121 ? 5.273 -1.618 9.281 1.00 82.62 121 ILE A CA 1
ATOM 945 C C . ILE A 1 121 ? 4.773 -2.370 10.512 1.00 82.62 121 ILE A C 1
ATOM 947 O O . ILE A 1 121 ? 3.932 -3.267 10.383 1.00 82.62 121 ILE A O 1
ATOM 951 N N . GLN A 1 122 ? 5.178 -1.938 11.707 1.00 79.31 122 GLN A N 1
ATOM 952 C CA . GLN A 1 122 ? 4.656 -2.506 12.946 1.00 79.31 122 GLN A CA 1
ATOM 953 C C . GLN A 1 122 ? 3.206 -2.048 13.170 1.00 79.31 122 GLN A C 1
ATOM 955 O O . GLN A 1 122 ? 2.902 -0.872 13.393 1.00 79.31 122 GLN A O 1
ATOM 960 N N . ARG A 1 123 ? 2.262 -2.988 13.070 1.00 79.38 123 ARG A N 1
ATOM 961 C CA . ARG A 1 123 ? 0.827 -2.711 13.230 1.00 79.38 123 ARG A CA 1
ATOM 962 C C . ARG A 1 123 ? 0.429 -2.842 14.701 1.00 79.38 123 ARG A C 1
ATOM 964 O O . ARG A 1 123 ? 0.800 -3.801 15.359 1.00 79.38 123 ARG A O 1
ATOM 971 N N . LYS A 1 124 ? -0.404 -1.916 15.188 1.00 80.75 124 LYS A N 1
ATOM 972 C CA . LYS A 1 124 ? -0.917 -1.895 16.574 1.00 80.75 124 LYS A CA 1
ATOM 973 C C . LYS A 1 124 ? -2.075 -2.870 16.857 1.00 80.75 124 LYS A C 1
ATOM 975 O O . LYS A 1 124 ? -2.686 -2.769 17.906 1.00 80.75 124 LYS A O 1
ATOM 980 N N . GLY A 1 125 ? -2.445 -3.746 15.921 1.00 82.12 125 GLY A N 1
ATOM 981 C CA . GLY A 1 125 ? -3.563 -4.676 16.147 1.00 82.12 125 GLY A CA 1
ATOM 982 C C . GLY A 1 125 ? -4.968 -4.066 16.086 1.00 82.12 125 GLY A C 1
ATOM 983 O O . GLY A 1 125 ? -5.922 -4.750 16.413 1.00 82.12 125 GLY A O 1
ATOM 984 N N . ILE A 1 126 ? -5.113 -2.802 15.670 1.00 86.44 126 ILE A N 1
ATOM 985 C CA . ILE A 1 126 ? -6.418 -2.121 15.616 1.00 86.44 126 ILE A CA 1
ATOM 986 C C . ILE A 1 126 ? -7.366 -2.886 14.688 1.00 86.44 126 ILE A C 1
ATOM 988 O O . ILE A 1 126 ? -6.953 -3.291 13.592 1.00 86.44 126 ILE A O 1
ATOM 992 N N . GLU A 1 127 ? -8.623 -3.016 15.102 1.00 88.12 127 GLU A N 1
ATOM 993 C CA . GLU A 1 127 ? -9.687 -3.685 14.356 1.00 88.12 127 GLU A CA 1
ATOM 994 C C . GLU A 1 127 ? -9.989 -3.031 12.995 1.00 88.12 127 GLU A C 1
ATOM 996 O O . GLU A 1 127 ? -9.583 -1.897 12.700 1.00 88.12 127 GLU A O 1
ATOM 1001 N N . GLY A 1 128 ? -10.664 -3.789 12.127 1.00 86.88 128 GLY A N 1
ATOM 1002 C CA . GLY A 1 128 ? -11.028 -3.369 10.764 1.00 86.88 128 GLY A CA 1
ATOM 1003 C C . GLY A 1 128 ? -10.061 -3.817 9.663 1.00 86.88 128 GLY A C 1
ATOM 1004 O O . GLY A 1 128 ? -10.087 -3.280 8.554 1.00 86.88 128 GLY A O 1
ATOM 1005 N N . TYR A 1 129 ? -9.193 -4.789 9.952 1.00 88.81 129 TYR A N 1
ATOM 1006 C CA . TYR A 1 129 ? -8.465 -5.549 8.932 1.00 88.81 129 TYR A CA 1
ATOM 1007 C C . TYR A 1 129 ? -9.373 -6.586 8.253 1.00 88.81 129 TYR A C 1
ATOM 1009 O O . TYR A 1 129 ? -10.424 -6.962 8.765 1.00 88.81 129 TYR A O 1
ATOM 1017 N N . SER A 1 130 ? -8.969 -7.030 7.065 1.00 87.38 130 SER A N 1
ATOM 1018 C CA . SER A 1 130 ? -9.701 -8.024 6.283 1.00 87.38 130 SER A CA 1
ATOM 1019 C C . SER A 1 130 ? -9.685 -9.385 6.972 1.00 87.38 130 SER A C 1
ATOM 1021 O O . SER A 1 130 ? -8.611 -9.929 7.216 1.00 87.38 130 SER A O 1
ATOM 1023 N N . GLN A 1 131 ? -10.871 -9.951 7.201 1.00 86.50 131 GLN A N 1
ATOM 1024 C CA . GLN A 1 131 ? -11.048 -11.317 7.714 1.00 86.50 131 GLN A CA 1
ATOM 1025 C C . GLN A 1 131 ? -11.007 -12.379 6.601 1.00 86.50 131 GLN A C 1
ATOM 1027 O O . GLN A 1 131 ? -10.921 -13.573 6.874 1.00 86.50 131 GLN A O 1
ATOM 1032 N N . ASP A 1 132 ? -11.034 -11.959 5.333 1.00 88.69 132 ASP A N 1
ATOM 1033 C CA . ASP A 1 132 ? -10.821 -12.850 4.193 1.00 88.69 132 ASP A CA 1
ATOM 1034 C C . ASP A 1 132 ? -9.341 -13.258 4.111 1.00 88.69 132 ASP A C 1
ATOM 1036 O O . ASP A 1 132 ? -8.501 -12.557 3.531 1.00 88.69 132 ASP A O 1
ATOM 1040 N N . VAL A 1 133 ? -9.029 -14.401 4.725 1.00 85.38 133 VAL A N 1
ATOM 1041 C CA . VAL A 1 133 ? -7.683 -14.985 4.752 1.00 85.38 133 VAL A CA 1
ATOM 1042 C C . VAL A 1 133 ? -7.190 -15.291 3.338 1.00 85.38 133 VAL A C 1
ATOM 1044 O O . VAL A 1 133 ? -6.025 -15.033 3.031 1.00 85.38 133 VAL A O 1
ATOM 1047 N N . GLY A 1 134 ? -8.067 -15.780 2.455 1.00 87.94 134 GLY A N 1
ATOM 1048 C CA . GLY A 1 134 ? -7.718 -16.108 1.073 1.00 87.94 134 GLY A CA 1
ATOM 1049 C C . GLY A 1 134 ? -7.219 -14.878 0.323 1.00 87.94 134 GLY A C 1
ATOM 1050 O O . GLY A 1 134 ? -6.144 -14.900 -0.282 1.00 87.94 134 GLY A O 1
ATOM 1051 N N . ARG A 1 135 ? -7.931 -13.758 0.455 1.00 86.56 135 ARG A N 1
ATOM 1052 C CA . ARG A 1 135 ? -7.529 -12.472 -0.120 1.00 86.56 135 ARG A CA 1
ATOM 1053 C C . ARG A 1 135 ? -6.229 -11.935 0.474 1.00 86.56 135 ARG A C 1
ATOM 1055 O O . ARG A 1 135 ? -5.387 -11.417 -0.265 1.00 86.56 135 ARG A O 1
ATOM 1062 N N . VAL A 1 136 ? -6.042 -12.046 1.790 1.00 86.69 136 VAL A N 1
ATOM 1063 C CA . VAL A 1 136 ? -4.804 -11.602 2.456 1.00 86.69 136 VAL A CA 1
ATOM 1064 C C . VAL A 1 136 ? -3.600 -12.404 1.955 1.00 86.69 136 VAL A C 1
ATOM 1066 O O . VAL A 1 136 ? -2.580 -11.805 1.606 1.00 86.69 136 VAL A O 1
ATOM 1069 N N . VAL A 1 137 ? -3.729 -13.729 1.842 1.00 85.62 137 VAL A N 1
ATOM 1070 C CA . VAL A 1 137 ? -2.675 -14.620 1.328 1.00 85.62 137 VAL A CA 1
ATOM 1071 C C . VAL A 1 137 ? -2.423 -14.391 -0.164 1.00 85.62 137 VAL A C 1
ATOM 1073 O O . VAL A 1 137 ? -1.269 -14.304 -0.586 1.00 85.62 137 VAL A O 1
ATOM 1076 N N . ALA A 1 138 ? -3.467 -14.211 -0.973 1.00 85.75 138 ALA A N 1
ATOM 1077 C CA . ALA A 1 138 ? -3.313 -13.903 -2.394 1.00 85.75 138 ALA A CA 1
ATOM 1078 C C . ALA A 1 138 ? -2.555 -12.582 -2.599 1.00 85.75 138 ALA A C 1
ATOM 1080 O O . ALA A 1 138 ? -1.577 -12.529 -3.348 1.00 85.75 138 ALA A O 1
ATOM 1081 N N . ASN A 1 139 ? -2.931 -11.528 -1.866 1.00 85.56 139 ASN A N 1
ATOM 1082 C CA . ASN A 1 139 ? -2.197 -10.263 -1.863 1.00 85.56 139 ASN A CA 1
ATOM 1083 C C . ASN A 1 139 ? -0.760 -10.442 -1.335 1.00 85.56 139 ASN A C 1
ATOM 1085 O O . ASN A 1 139 ? 0.157 -9.774 -1.819 1.00 85.56 139 ASN A O 1
ATOM 1089 N N . PHE A 1 140 ? -0.549 -11.357 -0.378 1.00 84.94 140 PHE A N 1
ATOM 1090 C CA . PHE A 1 140 ? 0.776 -11.743 0.106 1.00 84.94 140 PHE A CA 1
ATOM 1091 C C . PHE A 1 140 ? 1.687 -12.256 -1.001 1.00 84.94 140 PHE A C 1
ATOM 1093 O O . PHE A 1 140 ? 2.747 -11.667 -1.248 1.00 84.94 140 PHE A O 1
ATOM 1100 N N . ILE A 1 141 ? 1.249 -13.316 -1.672 1.00 85.81 141 ILE A N 1
ATOM 1101 C CA . ILE A 1 141 ? 1.992 -13.978 -2.743 1.00 85.81 141 ILE A CA 1
ATOM 1102 C C . ILE A 1 141 ? 2.202 -13.005 -3.903 1.00 85.81 141 ILE A C 1
ATOM 1104 O O . ILE A 1 141 ? 3.335 -12.804 -4.340 1.00 85.81 141 ILE A O 1
ATOM 1108 N N . TYR A 1 142 ? 1.134 -12.342 -4.353 1.00 84.75 142 TYR A N 1
ATOM 1109 C CA . TYR A 1 142 ? 1.169 -11.492 -5.539 1.00 84.75 142 TYR A CA 1
ATOM 1110 C C . TYR A 1 142 ? 2.143 -10.319 -5.398 1.00 84.75 142 TYR A C 1
ATOM 1112 O O . TYR A 1 142 ? 2.964 -10.079 -6.285 1.00 84.75 142 TYR A O 1
ATOM 1120 N N . SER A 1 143 ? 2.109 -9.592 -4.279 1.00 84.44 143 SER A N 1
ATOM 1121 C CA . SER A 1 143 ? 2.996 -8.436 -4.114 1.00 84.44 143 SER A CA 1
ATOM 1122 C C . SER A 1 143 ? 4.464 -8.836 -3.935 1.00 84.44 143 SER A C 1
ATOM 1124 O O . SER A 1 143 ? 5.341 -8.093 -4.370 1.00 84.44 143 SER A O 1
ATOM 1126 N N . ASN A 1 144 ? 4.743 -9.983 -3.300 1.00 85.69 144 ASN A N 1
ATOM 1127 C CA . ASN A 1 144 ? 6.106 -10.501 -3.145 1.00 85.69 144 ASN A CA 1
ATOM 1128 C C . ASN A 1 144 ? 6.657 -10.983 -4.486 1.00 85.69 144 ASN A C 1
ATOM 1130 O O . ASN A 1 144 ? 7.768 -10.612 -4.854 1.00 85.69 144 ASN A O 1
ATOM 1134 N N . ALA A 1 145 ? 5.859 -11.734 -5.249 1.00 85.25 145 ALA A N 1
ATOM 1135 C CA . ALA A 1 145 ? 6.213 -12.145 -6.602 1.00 85.25 145 ALA A CA 1
ATOM 1136 C C . ALA A 1 145 ? 6.494 -10.924 -7.487 1.00 85.25 145 ALA A C 1
ATOM 1138 O O . ALA A 1 145 ? 7.509 -10.886 -8.177 1.00 85.25 145 ALA A O 1
ATOM 1139 N N . ARG A 1 146 ? 5.660 -9.878 -7.398 1.00 82.94 146 ARG A N 1
ATOM 1140 C CA . ARG A 1 146 ? 5.886 -8.612 -8.107 1.00 82.94 146 ARG A CA 1
ATOM 1141 C C . ARG A 1 146 ? 7.189 -7.937 -7.679 1.00 82.94 146 ARG A C 1
ATOM 1143 O O . ARG A 1 146 ? 7.949 -7.515 -8.542 1.00 82.94 146 ARG A O 1
ATOM 1150 N N . GLN A 1 147 ? 7.449 -7.821 -6.375 1.00 84.75 147 GLN A N 1
ATOM 1151 C CA . GLN A 1 147 ? 8.675 -7.196 -5.872 1.00 84.75 147 GLN A CA 1
ATOM 1152 C C . GLN A 1 147 ? 9.922 -7.976 -6.311 1.00 84.75 147 GLN A C 1
ATOM 1154 O O . GLN A 1 147 ? 10.880 -7.363 -6.779 1.00 84.75 147 GLN A O 1
ATOM 1159 N N . GLY A 1 148 ? 9.891 -9.307 -6.216 1.00 86.81 148 GLY A N 1
ATOM 1160 C CA . GLY A 1 148 ? 10.977 -10.178 -6.663 1.00 86.81 148 GLY A CA 1
ATOM 1161 C C . GLY A 1 148 ? 11.205 -10.090 -8.170 1.00 86.81 148 GLY A C 1
ATOM 1162 O O . GLY A 1 148 ? 12.321 -9.827 -8.607 1.00 86.81 148 GLY A O 1
ATOM 1163 N N . ALA A 1 149 ? 10.145 -10.220 -8.973 1.00 84.62 149 ALA A N 1
ATOM 1164 C CA . ALA A 1 149 ? 10.231 -10.118 -10.428 1.00 84.62 149 ALA A CA 1
ATOM 1165 C C . ALA A 1 149 ? 10.731 -8.739 -10.880 1.00 84.62 149 ALA A C 1
ATOM 1167 O O . ALA A 1 149 ? 11.583 -8.663 -11.764 1.00 84.62 149 ALA A O 1
ATOM 1168 N N . ALA A 1 150 ? 10.250 -7.657 -10.260 1.00 82.50 150 ALA A N 1
ATOM 1169 C CA . ALA A 1 150 ? 10.731 -6.311 -10.544 1.00 82.50 150 ALA A CA 1
ATOM 1170 C C . ALA A 1 150 ? 12.213 -6.156 -10.179 1.00 82.50 150 ALA A C 1
ATOM 1172 O O . ALA A 1 150 ? 12.969 -5.615 -10.976 1.00 82.50 150 ALA A O 1
ATOM 1173 N N . GLY A 1 151 ? 12.645 -6.664 -9.020 1.00 83.44 151 GLY A N 1
ATOM 1174 C CA . GLY A 1 151 ? 14.048 -6.616 -8.599 1.00 83.44 151 GLY A CA 1
ATOM 1175 C C . GLY A 1 151 ? 14.982 -7.383 -9.538 1.00 83.44 151 GLY A C 1
ATOM 1176 O O . GLY A 1 151 ? 16.003 -6.844 -9.956 1.00 83.44 151 GLY A O 1
ATOM 1177 N N . LEU A 1 152 ? 14.605 -8.605 -9.926 1.00 87.88 152 LEU A N 1
ATOM 1178 C CA . LEU A 1 152 ? 15.407 -9.455 -10.815 1.00 87.88 152 LEU A CA 1
ATOM 1179 C C . LEU A 1 152 ? 15.499 -8.907 -12.245 1.00 87.88 152 LEU A C 1
ATOM 1181 O O . LEU A 1 152 ? 16.531 -9.053 -12.895 1.00 87.88 152 LEU A O 1
ATOM 1185 N N . ASN A 1 153 ? 14.433 -8.272 -12.742 1.00 87.06 153 ASN A N 1
ATOM 1186 C CA . ASN A 1 153 ? 14.346 -7.848 -14.142 1.00 87.06 153 ASN A CA 1
ATOM 1187 C C . ASN A 1 153 ? 14.571 -6.347 -14.362 1.00 87.06 153 ASN A C 1
ATOM 1189 O O . ASN A 1 153 ? 14.660 -5.929 -15.517 1.00 87.06 153 ASN A O 1
ATOM 1193 N N . ALA A 1 154 ? 14.697 -5.532 -13.306 1.00 86.06 154 ALA A N 1
ATOM 1194 C CA . ALA A 1 154 ? 14.863 -4.079 -13.428 1.00 86.06 154 ALA A CA 1
ATOM 1195 C C . ALA A 1 154 ? 16.034 -3.703 -14.346 1.00 86.06 154 ALA A C 1
ATOM 1197 O O . ALA A 1 154 ? 15.846 -2.949 -15.294 1.00 86.06 154 ALA A O 1
ATOM 1198 N N . GLY A 1 155 ? 17.217 -4.285 -14.127 1.00 87.19 155 GLY A N 1
ATOM 1199 C CA . GLY A 1 155 ? 18.399 -3.978 -14.939 1.00 87.19 155 GLY A CA 1
ATOM 1200 C C . GLY A 1 155 ? 18.297 -4.457 -16.391 1.00 87.19 155 GLY A C 1
ATOM 1201 O O . GLY A 1 155 ? 18.875 -3.849 -17.287 1.00 87.19 155 GLY A O 1
ATOM 1202 N N . THR A 1 156 ? 17.569 -5.544 -16.654 1.00 90.12 156 THR A N 1
ATOM 1203 C CA . THR A 1 156 ? 17.312 -6.020 -18.025 1.00 90.12 156 THR A CA 1
ATOM 1204 C C . THR A 1 156 ? 16.336 -5.098 -18.747 1.00 90.12 156 THR A C 1
ATOM 1206 O O . THR A 1 156 ? 16.578 -4.733 -19.893 1.00 90.12 156 THR A O 1
ATOM 1209 N N . MET A 1 157 ? 15.279 -4.664 -18.061 1.00 88.38 157 MET A N 1
ATOM 1210 C CA . MET A 1 157 ? 14.309 -3.709 -18.593 1.00 88.38 157 MET A CA 1
ATOM 1211 C C . MET A 1 157 ? 14.950 -2.341 -18.868 1.00 88.38 157 MET A C 1
ATOM 1213 O O . MET A 1 157 ? 14.705 -1.757 -19.918 1.00 88.38 157 MET A O 1
ATOM 1217 N N . ASP A 1 158 ? 15.813 -1.856 -17.971 1.00 89.75 158 ASP A N 1
ATOM 1218 C CA . ASP A 1 158 ? 16.511 -0.574 -18.137 1.00 89.75 158 ASP A CA 1
ATOM 1219 C C . ASP A 1 158 ? 17.464 -0.594 -19.333 1.00 89.75 158 ASP A C 1
ATOM 1221 O O . ASP A 1 158 ? 17.520 0.373 -20.091 1.00 89.75 158 ASP A O 1
ATOM 1225 N N . ARG A 1 159 ? 18.177 -1.707 -19.541 1.00 92.19 159 ARG A N 1
ATOM 1226 C CA . ARG A 1 159 ? 19.010 -1.907 -20.734 1.00 92.19 159 ARG A CA 1
ATOM 1227 C C . ARG A 1 159 ? 18.166 -1.931 -22.002 1.00 92.19 159 ARG A C 1
ATOM 1229 O O . ARG A 1 159 ? 18.414 -1.126 -22.886 1.00 92.19 159 ARG A O 1
ATOM 1236 N N . ALA A 1 160 ? 17.106 -2.738 -22.034 1.00 91.81 160 ALA A N 1
ATOM 1237 C CA . ALA A 1 160 ? 16.226 -2.830 -23.197 1.00 91.81 160 ALA A CA 1
ATOM 1238 C C . ALA A 1 160 ? 15.61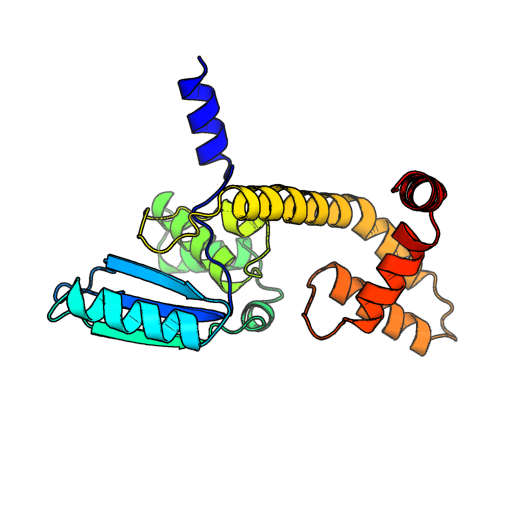5 -1.474 -23.596 1.00 91.81 160 ALA A C 1
ATOM 1240 O O . ALA A 1 160 ? 15.527 -1.174 -24.780 1.00 91.81 160 ALA A O 1
ATOM 1241 N N . ILE A 1 161 ? 15.232 -0.633 -22.627 1.00 91.44 161 ILE A N 1
ATOM 1242 C CA . ILE A 1 161 ? 14.733 0.730 -22.891 1.00 91.44 161 ILE A CA 1
ATOM 1243 C C . ILE A 1 161 ? 15.845 1.646 -23.417 1.00 91.44 161 ILE A C 1
ATOM 1245 O O . ILE A 1 161 ? 15.598 2.508 -24.262 1.00 91.44 161 ILE A O 1
ATOM 1249 N N . ASN A 1 162 ? 17.067 1.503 -22.907 1.00 91.56 162 ASN A N 1
ATOM 1250 C CA . ASN A 1 162 ? 18.200 2.315 -23.345 1.00 91.56 162 ASN A CA 1
ATOM 1251 C C . ASN A 1 162 ? 18.725 1.928 -24.729 1.00 91.56 162 ASN A C 1
ATOM 1253 O O . ASN A 1 162 ? 19.189 2.818 -25.440 1.00 91.56 162 ASN A O 1
ATOM 1257 N N . ASP A 1 163 ? 18.596 0.658 -25.105 1.00 95.56 163 ASP A N 1
ATOM 1258 C CA . ASP A 1 163 ? 18.999 0.119 -26.405 1.00 95.56 163 ASP A CA 1
ATOM 1259 C C . ASP A 1 163 ? 18.020 0.498 -27.537 1.00 95.56 163 ASP A C 1
ATOM 1261 O O . ASP A 1 163 ? 18.325 0.280 -28.710 1.00 95.56 163 ASP A O 1
ATOM 1265 N N . ILE A 1 164 ? 16.857 1.091 -27.217 1.00 91.81 164 ILE A N 1
ATOM 1266 C CA . ILE A 1 164 ? 15.928 1.635 -28.220 1.00 91.81 164 ILE A CA 1
ATOM 1267 C C . ILE A 1 164 ? 16.657 2.712 -29.047 1.00 91.81 164 ILE A C 1
ATOM 1269 O O . ILE A 1 164 ? 17.217 3.644 -28.454 1.00 91.81 164 ILE A O 1
ATOM 1273 N N . PRO A 1 165 ? 16.640 2.622 -30.397 1.00 94.12 165 PRO A N 1
ATOM 1274 C CA . PRO A 1 165 ? 17.312 3.583 -31.268 1.00 94.12 165 PRO A CA 1
ATOM 1275 C C . PRO A 1 165 ? 16.910 5.028 -30.968 1.00 94.12 165 PRO A C 1
ATOM 1277 O O . PRO A 1 165 ? 15.754 5.315 -30.652 1.00 94.12 165 PRO A O 1
ATOM 1280 N N . LYS A 1 166 ? 17.861 5.960 -31.091 1.00 89.50 166 LYS A N 1
ATOM 1281 C CA . LYS A 1 166 ? 17.650 7.376 -30.738 1.00 89.50 166 LYS A CA 1
ATOM 1282 C C . LYS A 1 166 ? 16.590 8.047 -31.613 1.00 89.50 166 LYS A C 1
ATOM 1284 O O . LYS A 1 166 ? 15.952 8.997 -31.174 1.00 89.50 166 LYS A O 1
ATOM 1289 N N . GLU A 1 167 ? 16.390 7.536 -32.822 1.00 93.94 167 GLU A N 1
ATOM 1290 C CA . GLU A 1 167 ? 15.382 7.973 -33.785 1.00 93.94 167 GLU A CA 1
ATOM 1291 C C . GLU A 1 167 ? 13.955 7.579 -33.356 1.00 93.94 167 GLU A C 1
ATOM 1293 O O . GLU A 1 167 ? 12.987 8.110 -33.891 1.00 93.94 167 GLU A O 1
ATOM 1298 N N . GLN A 1 168 ? 13.806 6.672 -32.381 1.00 90.56 168 GLN A N 1
ATOM 1299 C CA . GLN A 1 168 ? 12.526 6.128 -31.913 1.00 90.56 168 GLN A CA 1
ATOM 1300 C C . GLN A 1 168 ? 12.158 6.650 -30.513 1.00 90.56 168 GLN A C 1
ATOM 1302 O O . GLN A 1 168 ? 11.862 5.882 -29.595 1.00 90.56 168 GLN A O 1
ATOM 1307 N N . GLY A 1 169 ? 12.174 7.975 -30.343 1.00 86.81 169 GLY A N 1
ATOM 1308 C CA . GLY A 1 169 ? 11.872 8.634 -29.065 1.00 86.81 169 GLY A CA 1
ATOM 1309 C C . GLY A 1 169 ? 10.492 8.279 -28.496 1.00 86.81 169 GLY A C 1
ATOM 1310 O O . GLY A 1 169 ? 10.391 7.909 -27.331 1.00 86.81 169 GLY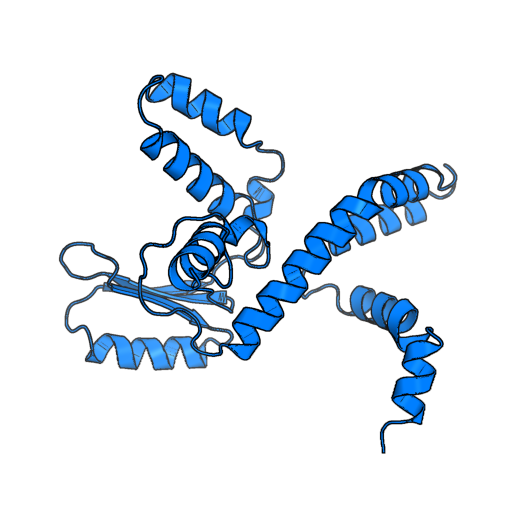 A O 1
ATOM 1311 N N . GLU A 1 170 ? 9.447 8.275 -29.329 1.00 87.25 170 GLU A N 1
ATOM 1312 C CA . GLU A 1 170 ? 8.080 7.934 -28.897 1.00 87.25 170 GLU A CA 1
ATOM 1313 C C . GLU A 1 170 ? 7.975 6.500 -28.353 1.00 87.25 170 GLU A C 1
ATOM 1315 O O . GLU A 1 170 ? 7.302 6.248 -27.351 1.00 87.25 170 GLU A O 1
ATOM 1320 N N . LEU A 1 171 ? 8.684 5.551 -28.976 1.00 85.69 171 LEU A N 1
ATOM 1321 C CA . LEU A 1 171 ? 8.737 4.167 -28.504 1.00 85.69 171 LEU A CA 1
ATOM 1322 C C . LEU A 1 171 ? 9.456 4.076 -27.155 1.00 85.69 171 LEU A C 1
ATOM 1324 O O . LEU A 1 171 ? 9.030 3.325 -26.274 1.00 85.69 171 LEU A O 1
ATOM 1328 N N . LYS A 1 172 ? 10.530 4.850 -26.982 1.00 88.50 172 LYS A N 1
ATOM 1329 C CA . LYS A 1 172 ? 11.263 4.922 -25.719 1.00 88.50 172 LYS A CA 1
ATOM 1330 C C . LYS A 1 172 ? 10.393 5.485 -24.597 1.00 88.50 172 LYS A C 1
ATOM 1332 O O . LYS A 1 172 ? 10.351 4.888 -23.520 1.00 88.50 172 LYS A O 1
ATOM 1337 N N . ASP A 1 173 ? 9.646 6.552 -24.863 1.00 85.44 173 ASP A N 1
ATOM 1338 C CA . ASP A 1 173 ? 8.721 7.156 -23.897 1.00 85.44 173 ASP A CA 1
ATOM 1339 C C . ASP A 1 173 ? 7.593 6.190 -23.514 1.00 85.44 173 ASP A C 1
ATOM 1341 O O . ASP A 1 173 ? 7.292 6.011 -22.327 1.00 85.44 173 ASP A O 1
ATOM 1345 N N . LEU A 1 174 ? 7.026 5.481 -24.495 1.00 85.88 174 LEU A N 1
ATOM 1346 C CA . LEU A 1 174 ? 6.038 4.433 -24.244 1.00 85.88 174 LEU A CA 1
ATOM 1347 C C . LEU A 1 174 ? 6.618 3.315 -23.365 1.00 85.88 174 LEU A C 1
ATOM 1349 O O . LEU A 1 174 ? 5.992 2.909 -22.382 1.00 85.88 174 LEU A O 1
ATOM 1353 N N . ALA A 1 175 ? 7.827 2.839 -23.672 1.00 85.88 175 ALA A N 1
ATOM 1354 C CA . ALA A 1 175 ? 8.498 1.795 -22.901 1.00 85.88 175 ALA A CA 1
ATOM 1355 C C . ALA A 1 175 ? 8.816 2.247 -21.462 1.00 85.88 175 ALA A C 1
ATOM 1357 O O . ALA A 1 175 ? 8.639 1.477 -20.511 1.00 85.88 175 ALA A O 1
ATOM 1358 N N . MET A 1 176 ? 9.202 3.512 -21.268 1.00 86.31 176 MET A N 1
ATOM 1359 C CA . MET A 1 176 ? 9.357 4.118 -19.940 1.00 86.31 176 MET A CA 1
ATOM 1360 C C . MET A 1 176 ? 8.026 4.175 -19.175 1.00 86.31 176 MET A C 1
ATOM 1362 O O . MET A 1 176 ? 7.990 3.861 -17.978 1.00 86.31 176 MET A O 1
ATOM 1366 N N . GLY A 1 177 ? 6.925 4.501 -19.857 1.00 84.25 177 GLY A N 1
ATOM 1367 C CA . GLY A 1 177 ? 5.570 4.443 -19.304 1.00 84.25 177 GLY A CA 1
ATOM 1368 C C . GLY A 1 177 ? 5.176 3.031 -18.856 1.00 84.25 177 GLY A C 1
ATOM 1369 O O . GLY A 1 177 ? 4.711 2.845 -17.728 1.00 84.25 177 GLY A O 1
ATOM 1370 N N . LEU A 1 178 ? 5.442 2.017 -19.687 1.00 83.44 178 LEU A N 1
ATOM 1371 C CA . LEU A 1 178 ? 5.197 0.605 -19.363 1.00 83.44 178 LEU A CA 1
ATOM 1372 C C . LEU A 1 178 ? 6.010 0.146 -18.149 1.00 83.44 178 LEU A C 1
ATOM 1374 O O . LEU A 1 178 ? 5.462 -0.471 -17.232 1.00 83.44 178 LEU A O 1
ATOM 1378 N N . ARG A 1 179 ? 7.297 0.501 -18.088 1.00 83.88 179 ARG A N 1
ATOM 1379 C CA . ARG A 1 179 ? 8.144 0.242 -16.917 1.00 83.88 179 ARG A CA 1
ATOM 1380 C C . ARG A 1 179 ? 7.568 0.869 -15.652 1.00 83.88 179 ARG A C 1
ATOM 1382 O O . ARG A 1 179 ? 7.492 0.206 -14.616 1.00 83.88 179 ARG A O 1
ATOM 1389 N N . SER A 1 180 ? 7.167 2.136 -15.730 1.00 79.81 180 SER A N 1
ATOM 1390 C CA . SER A 1 180 ? 6.545 2.855 -14.614 1.00 79.81 180 SER A CA 1
ATOM 1391 C C . SER A 1 180 ? 5.267 2.152 -14.145 1.00 79.81 180 SER A C 1
ATOM 1393 O O . SER A 1 180 ? 5.077 1.929 -12.951 1.00 79.81 180 SER A O 1
ATOM 1395 N N . TYR A 1 181 ? 4.445 1.678 -15.082 1.00 76.81 181 TYR A N 1
ATOM 1396 C CA . TYR A 1 181 ? 3.224 0.928 -14.792 1.00 76.81 181 TYR A CA 1
ATOM 1397 C C . TYR A 1 181 ? 3.480 -0.439 -14.126 1.00 76.81 181 TYR A C 1
ATOM 1399 O O . TYR A 1 181 ? 2.784 -0.835 -13.182 1.00 76.81 181 TYR A O 1
ATOM 1407 N N . ILE A 1 182 ? 4.500 -1.172 -14.586 1.00 76.94 182 ILE A N 1
ATOM 1408 C CA . ILE A 1 182 ? 4.939 -2.442 -13.980 1.00 76.94 182 ILE A CA 1
ATOM 1409 C C . ILE A 1 182 ? 5.525 -2.210 -12.585 1.00 76.94 182 ILE A C 1
ATOM 1411 O O . ILE A 1 182 ? 5.405 -3.068 -11.708 1.00 76.94 182 ILE A O 1
ATOM 1415 N N . ARG A 1 183 ? 6.103 -1.042 -12.316 1.00 73.31 183 ARG A N 1
ATOM 1416 C CA . ARG A 1 183 ? 6.534 -0.686 -10.964 1.00 73.31 183 ARG A CA 1
ATOM 1417 C C . ARG A 1 183 ? 5.336 -0.345 -10.077 1.00 73.31 183 ARG A C 1
ATOM 1419 O O . ARG A 1 183 ? 5.147 -0.990 -9.046 1.00 73.31 183 ARG A O 1
ATOM 1426 N N . ASP A 1 184 ? 4.467 0.545 -10.547 1.00 72.31 184 ASP A N 1
ATOM 1427 C CA . ASP A 1 184 ? 3.370 1.139 -9.782 1.00 72.31 184 ASP A CA 1
ATOM 1428 C C . ASP A 1 184 ? 2.035 1.046 -10.547 1.00 72.31 184 ASP A C 1
ATOM 1430 O O . ASP A 1 184 ? 1.621 1.986 -11.232 1.00 72.31 184 ASP A O 1
ATOM 1434 N N . PRO A 1 185 ? 1.309 -0.079 -10.424 1.00 62.31 185 PRO A N 1
ATOM 1435 C CA . PRO A 1 185 ? 0.142 -0.345 -11.247 1.00 62.31 185 PRO A CA 1
ATOM 1436 C C . PRO A 1 185 ? -1.011 0.553 -10.788 1.00 62.31 185 PRO A C 1
ATOM 1438 O O . PRO A 1 185 ? -1.406 0.531 -9.623 1.00 62.31 185 PRO A O 1
ATOM 1441 N N . GLN A 1 186 ? -1.589 1.316 -11.706 1.00 62.78 186 GLN A N 1
ATOM 1442 C CA . GLN A 1 186 ? -2.851 2.024 -11.476 1.00 62.78 186 GLN A CA 1
ATOM 1443 C C . GLN A 1 186 ? -4.001 1.239 -12.128 1.00 62.78 186 GLN A C 1
ATOM 1445 O O . GLN A 1 186 ? -3.774 0.455 -13.058 1.00 62.78 186 GLN A O 1
ATOM 1450 N N . GLU A 1 187 ? -5.232 1.417 -11.642 1.00 53.34 187 GLU A N 1
ATOM 1451 C CA . GLU A 1 187 ? -6.421 0.804 -12.262 1.00 53.34 187 GLU A CA 1
ATOM 1452 C C . GLU A 1 187 ? -6.662 1.306 -13.696 1.00 53.34 187 GLU A C 1
ATOM 1454 O O . GLU A 1 187 ? -7.195 0.563 -14.513 1.00 53.34 187 GLU A O 1
ATOM 1459 N N . GLU A 1 188 ? -6.179 2.503 -14.040 1.00 49.75 188 GLU A N 1
ATOM 1460 C CA . GLU A 1 188 ? -6.387 3.145 -15.350 1.00 49.75 188 GLU A CA 1
ATOM 1461 C C . GLU A 1 188 ? -5.635 2.477 -16.519 1.00 49.75 188 GLU A C 1
ATOM 1463 O O . GLU A 1 188 ? -5.895 2.773 -17.679 1.00 49.75 188 GLU A O 1
ATOM 1468 N N . GLY A 1 189 ? -4.732 1.529 -16.252 1.00 52.50 189 GLY A N 1
ATOM 1469 C CA . GLY A 1 189 ? -3.954 0.832 -17.285 1.00 52.50 189 GLY A CA 1
ATOM 1470 C C . GLY A 1 189 ? -4.573 -0.472 -17.789 1.00 52.50 189 GLY A C 1
ATOM 1471 O O . GLY A 1 189 ? -3.826 -1.408 -18.079 1.00 52.50 189 GLY A O 1
ATOM 1472 N N . GLN A 1 190 ? -5.905 -0.586 -17.860 1.00 53.28 190 GLN A N 1
ATOM 1473 C CA . GLN A 1 190 ? -6.566 -1.825 -18.300 1.00 53.28 1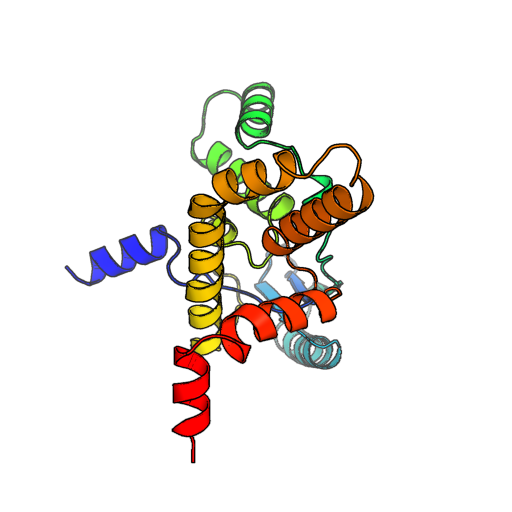90 GLN A CA 1
ATOM 1474 C C . GLN A 1 190 ? -6.069 -2.316 -19.667 1.00 53.28 190 GLN A C 1
ATOM 1476 O O . GLN A 1 190 ? -5.818 -3.507 -19.815 1.00 53.28 190 GLN A O 1
ATOM 1481 N N . ALA A 1 191 ? -5.838 -1.416 -20.628 1.00 56.59 191 ALA A N 1
ATOM 1482 C CA . ALA A 1 191 ? -5.310 -1.778 -21.945 1.00 56.59 191 ALA A CA 1
ATOM 1483 C C . ALA A 1 191 ? -3.895 -2.385 -21.867 1.00 56.59 191 ALA A C 1
ATOM 1485 O O . ALA A 1 191 ? -3.619 -3.411 -22.483 1.00 56.59 191 ALA A O 1
ATOM 1486 N N . VAL A 1 192 ? -3.017 -1.809 -21.039 1.00 60.00 192 VAL A N 1
ATOM 1487 C CA . VAL A 1 192 ? -1.655 -2.323 -20.814 1.00 60.00 192 VAL A CA 1
ATOM 1488 C C . VAL A 1 192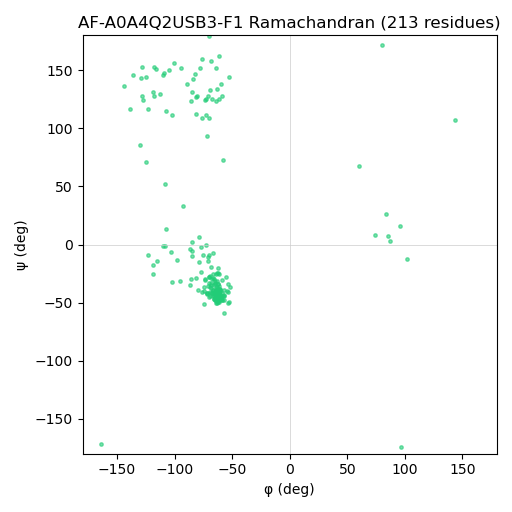 ? -1.691 -3.674 -20.097 1.00 60.00 192 VAL A C 1
ATOM 1490 O O . VAL A 1 192 ? -0.971 -4.593 -20.482 1.00 60.00 192 VAL A O 1
ATOM 1493 N N . ARG A 1 193 ? -2.558 -3.840 -19.086 1.00 61.97 193 ARG A N 1
ATOM 1494 C CA . ARG A 1 193 ? -2.776 -5.149 -18.442 1.00 61.97 193 ARG A CA 1
ATOM 1495 C C . ARG A 1 193 ? -3.324 -6.178 -19.418 1.00 61.97 193 ARG A C 1
ATOM 1497 O O . ARG A 1 193 ? -2.853 -7.305 -19.389 1.00 61.97 193 ARG A O 1
ATOM 1504 N N . GLY A 1 194 ? -4.280 -5.797 -20.261 1.00 60.25 194 GLY A N 1
ATOM 1505 C CA . GLY A 1 194 ? -4.860 -6.659 -21.287 1.00 60.25 194 GLY A CA 1
ATOM 1506 C C . GLY A 1 194 ? -3.811 -7.126 -22.290 1.00 60.25 194 GLY A C 1
ATOM 1507 O O . GLY A 1 194 ? -3.737 -8.314 -22.576 1.00 60.25 194 GLY A O 1
ATOM 1508 N N . MET A 1 195 ? -2.932 -6.227 -22.740 1.00 67.31 195 MET A N 1
ATOM 1509 C CA . MET A 1 195 ? -1.820 -6.572 -23.628 1.00 67.31 195 MET A CA 1
ATOM 1510 C C . MET A 1 195 ? -0.792 -7.485 -22.945 1.00 67.31 195 MET A C 1
ATOM 1512 O O . MET A 1 195 ? -0.408 -8.501 -23.515 1.00 67.31 195 MET A O 1
ATOM 1516 N N . LEU A 1 196 ? -0.367 -7.173 -21.714 1.00 65.62 196 LEU A N 1
ATOM 1517 C CA . LEU A 1 196 ? 0.572 -8.015 -20.958 1.00 65.62 196 LEU A CA 1
ATOM 1518 C C . LEU A 1 196 ? -0.024 -9.393 -20.642 1.00 65.62 196 LEU A C 1
ATOM 1520 O O . LEU A 1 196 ? 0.674 -10.401 -20.728 1.00 65.62 196 LEU A O 1
ATOM 1524 N N . PHE A 1 197 ? -1.314 -9.448 -20.310 1.00 64.31 197 PHE A N 1
ATOM 1525 C CA . PHE A 1 197 ? -2.054 -10.691 -20.122 1.00 64.31 197 PHE A CA 1
ATOM 1526 C C . PHE A 1 197 ? -2.138 -11.478 -21.430 1.00 64.31 197 PHE A C 1
ATOM 1528 O O . PHE A 1 197 ? -1.802 -12.654 -21.438 1.00 64.31 197 PHE A O 1
ATOM 1535 N N . ALA A 1 198 ? -2.511 -10.854 -22.548 1.00 60.81 198 ALA A N 1
ATOM 1536 C CA . ALA A 1 198 ? -2.555 -11.519 -23.848 1.00 60.81 198 ALA A CA 1
ATOM 1537 C C . ALA A 1 198 ? -1.171 -12.040 -24.265 1.00 60.81 198 ALA A C 1
ATOM 1539 O O . ALA A 1 198 ? -1.061 -13.162 -24.741 1.00 60.81 198 ALA A O 1
ATOM 1540 N N . GLN A 1 199 ? -0.102 -11.291 -23.999 1.00 65.75 199 GLN A N 1
ATOM 1541 C CA . GLN A 1 199 ? 1.256 -11.712 -24.332 1.00 65.75 199 GLN A CA 1
ATOM 1542 C C . GLN A 1 199 ? 1.762 -12.854 -23.437 1.00 65.75 199 GLN A C 1
ATOM 1544 O O . GLN A 1 199 ? 2.394 -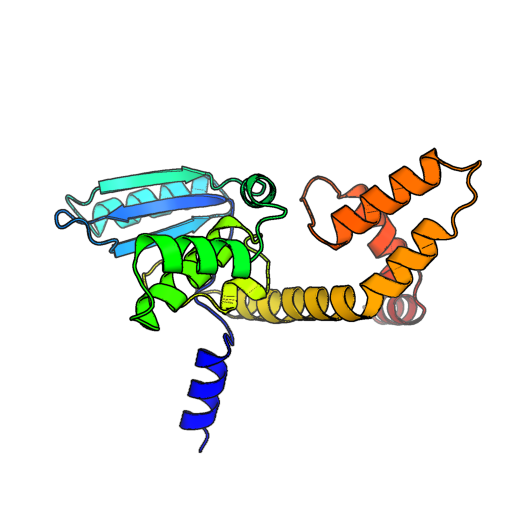13.785 -23.928 1.00 65.75 199 GLN A O 1
ATOM 1549 N N . TYR A 1 200 ? 1.493 -12.803 -22.128 1.00 59.97 200 TYR A N 1
ATOM 1550 C CA . TYR A 1 200 ? 2.072 -13.746 -21.161 1.00 59.97 200 TYR A CA 1
ATOM 1551 C C . TYR A 1 200 ? 1.166 -14.944 -20.840 1.00 59.97 200 TYR A C 1
ATOM 1553 O O . TYR A 1 200 ? 1.654 -16.035 -20.573 1.00 59.97 200 TYR A O 1
ATOM 1561 N N . LEU A 1 201 ? -0.154 -14.756 -20.872 1.00 57.12 201 LEU A N 1
ATOM 1562 C CA . LEU A 1 201 ? -1.179 -15.768 -20.589 1.00 57.12 201 LEU A CA 1
ATOM 1563 C C . LEU A 1 201 ? -2.103 -16.036 -21.788 1.00 57.12 201 LEU A C 1
ATOM 1565 O O . LEU A 1 201 ? -2.734 -17.079 -21.833 1.00 57.12 201 LEU A O 1
ATOM 1569 N N . GLY A 1 202 ? -2.184 -15.171 -22.795 1.00 53.38 202 GLY A N 1
ATOM 1570 C CA . GLY A 1 202 ? -2.843 -15.505 -24.068 1.00 53.38 202 GLY A CA 1
ATOM 1571 C C . GLY A 1 202 ? -1.913 -16.218 -25.058 1.00 53.38 202 GLY A C 1
ATOM 1572 O O . GLY A 1 202 ? -2.375 -17.037 -25.844 1.00 53.38 202 GLY A O 1
ATOM 1573 N N . GLY A 1 203 ? -0.606 -15.939 -24.994 1.00 53.66 203 GLY A N 1
ATOM 1574 C CA . GLY A 1 203 ? 0.399 -16.402 -25.958 1.00 53.66 203 GLY A CA 1
ATOM 1575 C C . GLY A 1 203 ? 1.371 -17.476 -25.458 1.00 53.66 203 GLY A C 1
ATOM 1576 O O . GLY A 1 203 ? 2.230 -17.906 -26.224 1.00 53.66 203 GLY A O 1
ATOM 1577 N N . SER A 1 204 ? 1.284 -17.921 -24.197 1.00 54.91 204 SER A N 1
ATOM 1578 C CA . SER A 1 204 ? 2.161 -18.989 -23.692 1.00 54.91 204 SER A CA 1
ATOM 1579 C C . SER A 1 204 ? 1.619 -20.383 -24.036 1.00 54.91 204 SER A C 1
ATOM 1581 O O . SER A 1 204 ? 0.421 -20.641 -23.944 1.00 54.91 204 SER A O 1
ATOM 1583 N N . LEU A 1 205 ? 2.503 -21.334 -24.359 1.00 50.59 205 LEU A N 1
ATOM 1584 C CA . LEU A 1 205 ? 2.119 -22.740 -24.572 1.00 50.59 205 LEU A CA 1
ATOM 1585 C C . LEU A 1 205 ? 1.442 -23.358 -23.332 1.00 50.59 205 LEU A C 1
ATOM 1587 O O . LEU A 1 205 ? 0.562 -24.205 -23.459 1.00 50.59 205 LEU A O 1
ATOM 1591 N N . ALA A 1 206 ? 1.814 -22.902 -22.131 1.00 54.22 206 ALA A N 1
ATOM 1592 C CA . ALA A 1 206 ? 1.232 -23.365 -20.873 1.00 54.22 206 ALA A CA 1
ATOM 1593 C C . ALA A 1 206 ? -0.225 -22.910 -20.698 1.00 54.22 206 ALA A C 1
ATOM 1595 O O . ALA A 1 206 ? -1.053 -23.659 -20.188 1.00 54.22 206 ALA A O 1
ATOM 1596 N N . SER A 1 207 ? -0.565 -21.706 -21.151 1.00 52.91 207 SER A N 1
ATOM 1597 C CA . SER A 1 207 ? -1.932 -21.195 -21.082 1.00 52.91 207 SER A CA 1
ATOM 1598 C C . SER A 1 207 ? -2.824 -21.715 -22.206 1.00 52.91 207 SER A C 1
ATOM 1600 O O . SER A 1 207 ? -4.010 -21.925 -21.967 1.00 52.91 207 SER A O 1
ATOM 1602 N N . ALA A 1 208 ? -2.261 -22.029 -23.379 1.00 54.50 208 ALA A N 1
ATOM 1603 C CA . ALA A 1 208 ? -2.949 -22.822 -24.398 1.00 54.50 208 ALA A CA 1
ATOM 1604 C C . ALA A 1 208 ? -3.316 -24.219 -23.860 1.00 54.50 208 ALA A C 1
ATOM 1606 O O . ALA A 1 208 ? -4.452 -24.654 -24.015 1.00 54.50 208 ALA A O 1
ATOM 1607 N N . ALA A 1 209 ? -2.400 -24.881 -23.143 1.00 55.91 209 ALA A N 1
ATOM 1608 C CA . ALA A 1 209 ? -2.669 -26.173 -22.512 1.00 55.91 209 ALA A CA 1
ATOM 1609 C C . ALA A 1 209 ? -3.729 -26.087 -21.399 1.00 55.91 209 ALA A C 1
ATOM 1611 O O . ALA A 1 209 ? -4.618 -26.931 -21.345 1.00 55.91 209 ALA A O 1
ATOM 1612 N N . VAL A 1 210 ? -3.690 -25.066 -20.535 1.00 57.69 210 VAL A N 1
ATOM 1613 C CA . VAL A 1 210 ? -4.712 -24.886 -19.485 1.00 57.69 210 VAL A CA 1
ATOM 1614 C C . VAL A 1 210 ? -6.089 -24.553 -20.078 1.00 57.69 210 VAL A C 1
ATOM 1616 O O . VAL A 1 210 ? -7.063 -25.182 -19.682 1.00 57.69 210 VAL A O 1
ATOM 1619 N N . ASN A 1 211 ? -6.192 -23.660 -21.071 1.00 55.03 211 ASN A N 1
ATOM 1620 C CA . ASN A 1 211 ? -7.471 -23.387 -21.751 1.00 55.03 211 ASN A CA 1
ATOM 1621 C C . ASN A 1 211 ? -8.011 -24.599 -22.529 1.00 55.03 211 ASN A C 1
ATOM 1623 O O . ASN A 1 211 ? -9.220 -24.752 -22.640 1.00 55.03 211 ASN A O 1
ATOM 1627 N N . MET A 1 212 ? -7.144 -25.465 -23.065 1.00 52.41 212 MET A N 1
ATOM 1628 C CA . MET A 1 212 ? -7.565 -26.699 -23.749 1.00 52.41 212 MET A CA 1
ATOM 1629 C C . MET A 1 212 ? -7.938 -27.840 -22.790 1.00 52.41 212 MET A C 1
ATOM 1631 O O . MET A 1 212 ? -8.521 -28.826 -23.230 1.00 52.41 212 MET A O 1
ATOM 1635 N N . THR A 1 213 ? -7.579 -27.746 -21.506 1.00 59.94 213 THR A N 1
ATOM 1636 C CA . THR A 1 213 ? -7.823 -28.793 -20.493 1.00 59.94 213 THR A CA 1
ATOM 1637 C C . THR A 1 213 ? -8.870 -28.395 -19.452 1.00 59.94 213 THR A C 1
ATOM 1639 O O . THR A 1 213 ? -9.204 -29.200 -18.583 1.00 59.94 213 THR A O 1
ATOM 1642 N N . GLN A 1 214 ? -9.414 -27.180 -19.544 1.00 41.56 214 GLN A N 1
ATOM 1643 C CA . GLN A 1 214 ? -10.596 -26.772 -18.793 1.00 41.56 214 GLN A CA 1
ATOM 1644 C C . GLN A 1 214 ? -11.860 -27.296 -19.508 1.00 41.56 214 GLN A C 1
ATOM 1646 O O . GLN A 1 214 ? -11.972 -27.091 -20.717 1.00 41.56 214 GLN A O 1
ATOM 1651 N N . PRO A 1 215 ? -12.769 -28.009 -18.811 1.00 45.66 215 PRO A N 1
ATOM 1652 C CA . PRO A 1 215 ? -14.046 -28.456 -19.372 1.00 45.66 215 PRO A CA 1
ATOM 1653 C C . PRO A 1 215 ? -15.029 -27.305 -19.620 1.00 45.66 215 PRO A C 1
ATOM 1655 O O . PRO A 1 215 ? -14.967 -26.296 -18.879 1.00 45.66 215 PRO A O 1
#

Mean predicted aligned error: 10.68 Å